Protein AF-A0A3R6YVH0-F1 (afdb_monomer)

Secondary structure (DSSP, 8-state):
-----HHHHHHHHHHHHHHHHHHHHHHTT----HHHHHHHHHHHHHHHHHHHHHHHTT-----HHHHHHHHHHHHHHHH-----BTTB-HHHHHHHHHHHHHHHHHHHHHHHHHHHHHTTT--HHHHHHHHHHHHHHHHHHHHHHHHHHHHHHHHHHHHHHEEEEEEEETTEEEEEEEEE-TT---B-TTT--BEEEEEHHHHHHTT-TTTSPPEEEEEEETTEEEEEEEEEEEEEEETTS-EEEEEEEEEESSGGGGSS-SEEE-GGGGHHHHSTTS---

Mean predicted aligned error: 14.21 Å

Structure (mmCIF, N/CA/C/O backbone):
data_AF-A0A3R6YVH0-F1
#
_entry.id   AF-A0A3R6YVH0-F1
#
loop_
_atom_site.group_PDB
_atom_site.id
_atom_site.type_symbol
_atom_site.label_atom_id
_atom_site.label_alt_id
_atom_site.label_comp_id
_atom_site.label_asym_id
_atom_site.label_entity_id
_atom_site.label_seq_id
_atom_site.pdbx_PDB_ins_code
_atom_site.Cartn_x
_atom_site.Cartn_y
_atom_site.Cartn_z
_atom_site.occupancy
_atom_site.B_iso_or_equiv
_atom_site.auth_seq_id
_atom_site.auth_comp_id
_atom_site.auth_asym_id
_atom_site.auth_atom_id
_atom_site.pdbx_PDB_model_num
ATOM 1 N N . MET A 1 1 ? 36.793 -4.809 -34.381 1.00 34.84 1 MET A N 1
ATOM 2 C CA . MET A 1 1 ? 35.433 -4.392 -34.782 1.00 34.84 1 MET A CA 1
ATOM 3 C C . MET A 1 1 ? 34.484 -4.784 -33.654 1.00 34.84 1 MET A C 1
ATOM 5 O O . MET A 1 1 ? 34.252 -5.971 -33.461 1.00 34.84 1 MET A O 1
ATOM 9 N N . TYR A 1 2 ? 34.049 -3.832 -32.820 1.00 49.66 2 TYR A N 1
ATOM 10 C CA . TYR A 1 2 ? 33.078 -4.116 -31.754 1.00 49.66 2 TYR A CA 1
ATOM 11 C C . TYR A 1 2 ? 31.734 -4.446 -32.411 1.00 49.66 2 TYR A C 1
ATOM 13 O O . TYR A 1 2 ? 31.162 -3.604 -33.096 1.00 49.66 2 TYR A O 1
ATOM 21 N N . SER A 1 3 ? 31.257 -5.679 -32.251 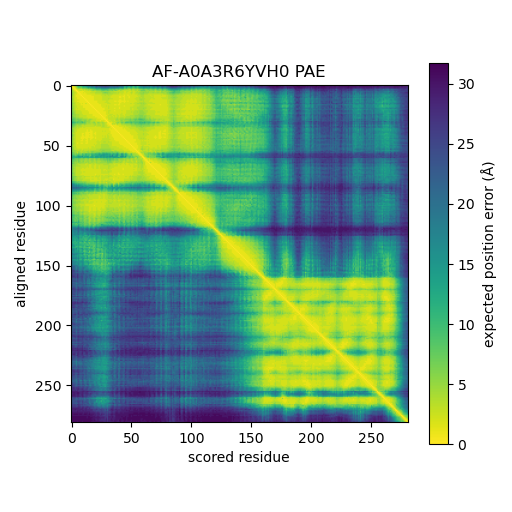1.00 65.81 3 SER A N 1
ATOM 22 C CA . SER A 1 3 ? 29.925 -6.061 -32.726 1.00 65.81 3 SER A CA 1
ATOM 23 C C . SER A 1 3 ? 28.892 -5.545 -31.727 1.00 65.81 3 SER A C 1
ATOM 25 O O . SER A 1 3 ? 28.923 -5.926 -30.557 1.00 65.81 3 SER A O 1
ATOM 27 N N . PHE A 1 4 ? 28.015 -4.639 -32.162 1.00 77.75 4 PHE A N 1
ATOM 28 C CA . PHE A 1 4 ? 26.904 -4.160 -31.344 1.00 77.75 4 PHE A CA 1
ATOM 29 C C . PHE A 1 4 ? 25.781 -5.201 -31.345 1.00 77.75 4 PHE A C 1
ATOM 31 O O . PHE A 1 4 ? 25.182 -5.484 -32.380 1.00 77.75 4 PHE A O 1
ATOM 38 N N . TYR A 1 5 ? 25.500 -5.764 -30.173 1.00 82.62 5 TYR A N 1
ATOM 39 C CA . TYR A 1 5 ? 24.453 -6.762 -29.975 1.00 82.62 5 TYR A CA 1
ATOM 40 C C . TYR A 1 5 ? 23.125 -6.077 -29.628 1.00 82.62 5 TYR A C 1
ATOM 42 O O . TYR A 1 5 ? 22.808 -5.842 -28.458 1.00 82.62 5 TYR A O 1
ATOM 50 N N . ALA A 1 6 ? 22.376 -5.694 -30.664 1.00 84.88 6 ALA A N 1
ATOM 51 C CA . ALA A 1 6 ? 21.125 -4.945 -30.531 1.00 84.88 6 ALA A CA 1
ATOM 52 C C . ALA A 1 6 ? 20.040 -5.708 -29.746 1.00 84.88 6 ALA A C 1
ATOM 54 O O . ALA A 1 6 ? 19.279 -5.106 -28.991 1.00 84.88 6 ALA A O 1
ATOM 55 N N . ASP A 1 7 ? 20.007 -7.030 -29.889 1.00 85.44 7 ASP A N 1
ATOM 56 C CA . ASP A 1 7 ? 19.126 -7.960 -29.183 1.00 85.44 7 ASP A CA 1
ATOM 57 C C . ASP A 1 7 ? 19.369 -7.953 -27.666 1.00 85.44 7 ASP A C 1
ATOM 59 O O . ASP A 1 7 ? 18.451 -7.688 -26.887 1.00 85.44 7 ASP A O 1
ATOM 63 N N . PHE A 1 8 ? 20.614 -8.154 -27.231 1.00 80.94 8 PHE A N 1
ATOM 64 C CA . PHE A 1 8 ? 20.979 -8.113 -25.812 1.00 80.94 8 PHE A CA 1
ATOM 65 C C . PHE A 1 8 ? 20.765 -6.722 -25.210 1.00 80.94 8 PHE A C 1
ATOM 67 O O . PHE A 1 8 ? 20.286 -6.603 -24.079 1.00 80.94 8 PHE A O 1
ATOM 74 N N . TYR A 1 9 ? 21.071 -5.668 -25.972 1.00 83.94 9 TYR A N 1
ATOM 75 C CA . TYR A 1 9 ? 20.846 -4.287 -25.547 1.00 83.94 9 TYR A CA 1
ATOM 76 C C . TYR A 1 9 ? 19.352 -3.974 -25.371 1.00 83.94 9 TYR A C 1
ATOM 78 O O . TYR A 1 9 ? 18.971 -3.310 -24.403 1.00 83.94 9 TYR A O 1
ATOM 86 N N . TRP A 1 10 ? 18.492 -4.488 -26.256 1.00 90.69 10 TRP A N 1
ATOM 87 C CA . TRP A 1 10 ? 17.041 -4.365 -26.114 1.00 90.69 10 TRP A CA 1
ATOM 88 C C . TRP A 1 10 ? 16.534 -5.082 -24.859 1.00 90.69 10 TRP A C 1
ATOM 90 O O . TRP A 1 10 ? 15.832 -4.472 -24.053 1.00 90.69 10 TRP A O 1
ATOM 100 N N . ILE A 1 11 ? 16.934 -6.345 -24.657 1.00 86.75 11 ILE A N 1
ATOM 101 C CA . ILE A 1 11 ? 16.498 -7.156 -23.508 1.00 86.75 11 ILE A CA 1
ATOM 102 C C . ILE A 1 11 ? 16.925 -6.498 -22.191 1.00 86.75 11 ILE A C 1
ATOM 104 O O . ILE A 1 11 ? 16.115 -6.402 -21.268 1.00 86.75 11 ILE A O 1
ATOM 108 N N . LEU A 1 12 ? 18.166 -6.003 -22.103 1.00 83.31 12 LEU A N 1
ATOM 109 C CA . LEU A 1 12 ? 18.663 -5.346 -20.891 1.00 83.31 12 LEU A CA 1
ATOM 110 C C . LEU A 1 12 ? 17.828 -4.114 -20.538 1.00 83.31 12 LEU A C 1
ATOM 112 O O . LEU A 1 12 ? 17.377 -3.973 -19.402 1.00 83.31 12 LEU A O 1
ATOM 116 N N . ASN A 1 13 ? 17.594 -3.243 -21.523 1.00 88.50 13 ASN A N 1
ATOM 117 C CA . ASN A 1 13 ? 16.801 -2.034 -21.326 1.00 88.50 13 ASN A CA 1
ATOM 118 C C . ASN A 1 13 ? 15.344 -2.361 -21.002 1.00 88.50 13 ASN A C 1
ATOM 120 O O . ASN A 1 13 ? 14.741 -1.694 -20.167 1.00 88.50 13 ASN A O 1
ATOM 124 N N . PHE A 1 14 ? 14.782 -3.405 -21.612 1.00 91.56 14 PHE A N 1
ATOM 125 C CA . PHE A 1 14 ? 13.433 -3.866 -21.307 1.00 91.56 14 PHE A CA 1
ATOM 126 C C . PHE A 1 14 ? 13.303 -4.311 -19.844 1.00 91.56 14 PHE A C 1
ATOM 128 O O . PHE A 1 14 ? 12.418 -3.828 -19.135 1.00 91.56 14 PHE A O 1
ATOM 135 N N . VAL A 1 15 ? 14.209 -5.174 -19.372 1.00 87.38 15 VAL A N 1
ATOM 136 C CA . VAL A 1 15 ? 14.208 -5.677 -17.987 1.00 87.38 15 VAL A CA 1
ATOM 137 C C . VAL A 1 15 ? 14.453 -4.543 -16.989 1.00 87.38 15 VAL A C 1
ATOM 139 O O . VAL A 1 15 ? 13.737 -4.437 -15.992 1.00 87.38 15 VAL A O 1
ATOM 142 N N . MET A 1 16 ? 15.408 -3.654 -17.278 1.00 86.31 16 MET A N 1
ATOM 143 C CA . MET A 1 16 ? 15.712 -2.495 -16.437 1.00 86.31 16 MET A CA 1
ATOM 144 C C . MET A 1 16 ? 14.518 -1.538 -16.334 1.00 86.31 16 MET A C 1
ATOM 146 O O . MET A 1 16 ? 14.130 -1.155 -15.231 1.00 86.31 16 MET A O 1
ATOM 150 N N . ASN A 1 17 ? 13.890 -1.189 -17.460 1.00 92.06 17 ASN A N 1
ATOM 151 C CA . ASN A 1 17 ? 12.710 -0.324 -17.465 1.00 92.06 17 ASN A CA 1
ATOM 152 C C . ASN A 1 17 ? 11.557 -0.957 -16.677 1.00 92.06 17 ASN A C 1
ATOM 154 O O . ASN A 1 17 ? 10.901 -0.270 -15.892 1.00 92.06 17 ASN A O 1
ATOM 158 N N . GLN A 1 18 ? 11.354 -2.272 -16.817 1.00 90.38 18 GLN A N 1
ATOM 159 C CA . GLN A 1 18 ? 10.317 -2.996 -16.084 1.00 90.38 18 GLN A CA 1
ATOM 160 C C . GLN A 1 18 ? 10.561 -2.954 -14.569 1.00 90.38 18 GLN A C 1
ATOM 162 O O . GLN A 1 18 ? 9.624 -2.719 -13.801 1.00 90.38 18 GLN A O 1
ATOM 167 N N . PHE A 1 19 ? 11.814 -3.127 -14.137 1.00 87.12 19 PHE A N 1
ATOM 168 C CA . PHE A 1 19 ? 12.207 -2.984 -12.735 1.00 87.12 19 PHE A CA 1
ATOM 169 C C . PHE A 1 19 ? 11.935 -1.566 -12.212 1.00 87.12 19 PHE A C 1
ATOM 171 O O . PHE A 1 19 ? 11.301 -1.404 -11.169 1.00 87.12 19 PHE A O 1
ATOM 178 N N . LEU A 1 20 ? 12.342 -0.538 -12.960 1.00 89.31 20 LEU A N 1
ATOM 179 C CA . LEU A 1 20 ? 12.198 0.867 -12.569 1.00 89.31 20 LEU A CA 1
ATOM 180 C C . LEU A 1 20 ? 10.732 1.312 -12.457 1.00 89.31 20 LEU A C 1
ATOM 182 O O . LEU A 1 20 ? 10.347 1.929 -11.459 1.00 89.31 20 LEU A O 1
ATOM 186 N N . VAL A 1 21 ? 9.890 0.959 -13.435 1.00 91.81 21 VAL A N 1
ATOM 187 C CA . VAL A 1 21 ? 8.444 1.252 -13.399 1.00 91.81 21 VAL A CA 1
ATOM 188 C C . VAL A 1 21 ? 7.784 0.564 -12.208 1.00 91.81 21 VAL A C 1
ATOM 190 O O . VAL A 1 21 ? 6.906 1.122 -11.543 1.00 91.81 21 VAL A O 1
ATOM 193 N N . TRP A 1 22 ? 8.206 -0.652 -11.895 1.00 87.31 22 TRP A N 1
ATOM 194 C CA . TRP A 1 22 ? 7.628 -1.381 -10.782 1.00 87.31 22 TRP A CA 1
ATOM 195 C C . TRP A 1 22 ? 8.088 -0.831 -9.418 1.00 87.31 22 TRP A C 1
ATOM 197 O O . TRP A 1 22 ? 7.266 -0.670 -8.510 1.00 87.31 22 TRP A O 1
ATOM 207 N N . LEU A 1 23 ? 9.360 -0.430 -9.308 1.00 85.62 23 LEU A N 1
ATOM 208 C CA . LEU A 1 23 ? 9.925 0.256 -8.143 1.00 85.62 23 LEU A CA 1
ATOM 209 C C . LEU A 1 23 ? 9.157 1.545 -7.826 1.00 85.62 23 LEU A C 1
ATOM 211 O O . LEU A 1 23 ? 8.693 1.7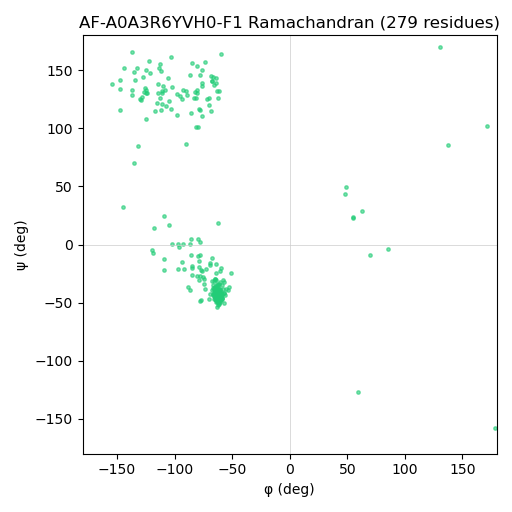44 -6.700 1.00 85.62 23 LEU A O 1
ATOM 215 N N . VAL A 1 24 ? 8.952 2.396 -8.833 1.00 89.12 24 VAL A N 1
ATOM 216 C CA . VAL A 1 24 ? 8.206 3.654 -8.673 1.00 89.12 24 VAL A CA 1
ATOM 217 C C . VAL A 1 24 ? 6.754 3.380 -8.309 1.00 89.12 24 VAL A C 1
ATOM 219 O O . VAL A 1 24 ? 6.221 4.023 -7.402 1.00 89.12 24 VAL A O 1
ATOM 222 N N . ALA A 1 25 ? 6.119 2.393 -8.948 1.00 87.38 25 ALA A N 1
ATOM 223 C CA . ALA A 1 25 ? 4.734 2.045 -8.659 1.00 87.38 25 ALA A CA 1
ATOM 224 C C . ALA A 1 25 ? 4.518 1.643 -7.194 1.00 87.38 25 ALA A C 1
ATOM 226 O O . ALA A 1 25 ? 3.487 1.972 -6.617 1.00 87.38 25 ALA A O 1
ATOM 227 N N . PHE A 1 26 ? 5.480 0.986 -6.558 1.00 83.25 26 PHE A N 1
ATOM 228 C CA . PHE A 1 26 ? 5.386 0.628 -5.143 1.00 83.25 26 PHE A CA 1
ATOM 229 C C . PHE A 1 26 ? 5.658 1.779 -4.195 1.00 83.25 26 PHE A C 1
ATOM 231 O O . PHE A 1 26 ? 4.841 2.015 -3.306 1.00 83.25 26 PHE A O 1
ATOM 238 N N . ILE A 1 27 ? 6.753 2.524 -4.406 1.00 83.19 27 ILE A N 1
ATOM 239 C CA . ILE A 1 27 ? 7.090 3.693 -3.577 1.00 83.19 27 ILE A CA 1
ATOM 240 C C . ILE A 1 27 ? 5.914 4.674 -3.581 1.00 83.19 27 ILE A C 1
ATOM 242 O O . ILE A 1 27 ? 5.572 5.275 -2.562 1.00 83.19 27 ILE A O 1
ATOM 246 N N . ARG A 1 28 ? 5.260 4.806 -4.737 1.00 83.94 28 ARG A N 1
ATOM 247 C CA . ARG A 1 28 ? 4.155 5.737 -4.968 1.00 83.94 28 ARG A CA 1
ATOM 248 C C . ARG A 1 28 ? 2.771 5.105 -4.818 1.00 83.94 28 ARG A C 1
ATOM 250 O O . ARG A 1 28 ? 1.786 5.817 -4.990 1.00 83.94 28 ARG A O 1
ATOM 257 N N . ARG A 1 29 ? 2.689 3.806 -4.498 1.00 81.88 29 ARG A N 1
ATOM 258 C CA . ARG A 1 29 ? 1.445 3.019 -4.375 1.00 81.88 29 ARG A CA 1
ATOM 259 C C . ARG A 1 29 ? 0.478 3.213 -5.561 1.00 81.88 29 ARG A C 1
ATOM 261 O O . ARG A 1 29 ? -0.722 3.393 -5.370 1.00 81.88 29 ARG A O 1
ATOM 268 N N . LYS A 1 30 ? 1.006 3.206 -6.788 1.00 83.31 30 LYS A N 1
ATOM 269 C CA . LYS A 1 30 ? 0.238 3.343 -8.037 1.00 83.31 30 LYS A CA 1
ATOM 270 C C . LYS A 1 30 ? -0.543 2.059 -8.346 1.00 83.31 30 LYS A C 1
ATOM 272 O O . LYS A 1 30 ? -0.181 0.964 -7.914 1.00 83.31 30 LYS A O 1
ATOM 277 N N . GLU A 1 31 ? -1.609 2.198 -9.131 1.00 80.69 31 GLU A N 1
ATOM 278 C CA . GLU A 1 31 ? -2.447 1.076 -9.564 1.00 80.69 31 GLU A CA 1
ATOM 279 C C . GLU A 1 31 ? -1.657 0.059 -10.397 1.00 80.69 31 GLU A C 1
ATOM 281 O O . GLU A 1 31 ? -0.949 0.408 -11.343 1.00 80.69 31 GLU A O 1
ATOM 286 N N . TYR A 1 32 ? -1.801 -1.221 -10.054 1.00 76.69 32 TYR A N 1
ATOM 287 C CA . TYR A 1 32 ? -1.061 -2.305 -10.690 1.00 76.69 32 TYR A CA 1
ATOM 288 C C . TYR A 1 32 ? -1.639 -2.634 -12.069 1.00 76.69 32 TYR A C 1
ATOM 290 O O . TYR A 1 32 ? -2.736 -3.177 -12.177 1.00 76.69 32 TYR A O 1
ATOM 298 N N . THR A 1 33 ? -0.884 -2.317 -13.123 1.00 85.00 33 THR A N 1
ATOM 299 C CA . THR A 1 33 ? -1.277 -2.558 -14.523 1.00 85.00 33 THR A CA 1
ATOM 300 C C . THR A 1 33 ? -0.105 -3.152 -15.322 1.00 85.00 33 THR A C 1
ATOM 302 O O . THR A 1 33 ? 0.466 -2.497 -16.194 1.00 85.00 33 THR A O 1
ATOM 305 N N . PRO A 1 34 ? 0.282 -4.413 -15.047 1.00 82.25 34 PRO A N 1
ATOM 306 C CA . PRO A 1 34 ? 1.544 -4.992 -15.518 1.00 82.25 34 PRO A CA 1
ATOM 307 C C . PRO A 1 34 ? 1.638 -5.088 -17.042 1.00 82.25 34 PRO A C 1
ATOM 309 O O . PRO A 1 34 ? 2.714 -4.887 -17.595 1.00 82.25 34 PRO A O 1
ATOM 312 N N . PHE A 1 35 ? 0.519 -5.343 -17.728 1.00 87.62 35 PHE A N 1
ATOM 313 C CA . PHE A 1 35 ? 0.487 -5.404 -19.189 1.00 87.62 35 PHE A CA 1
ATOM 314 C C . PHE A 1 35 ? 0.842 -4.053 -19.820 1.00 87.62 35 PHE A C 1
ATOM 316 O O . PHE A 1 35 ? 1.685 -3.978 -20.709 1.00 87.62 35 PHE A O 1
ATOM 323 N N . ARG A 1 36 ? 0.259 -2.963 -19.305 1.00 90.88 36 ARG A N 1
ATOM 324 C CA . ARG A 1 36 ? 0.556 -1.606 -19.777 1.00 90.88 36 ARG A CA 1
ATOM 325 C C . ARG A 1 36 ? 2.023 -1.247 -19.545 1.00 90.88 36 ARG A C 1
ATOM 327 O O . ARG A 1 36 ? 2.650 -0.666 -20.425 1.00 90.88 36 ARG A O 1
ATOM 334 N N . TRP A 1 37 ? 2.562 -1.610 -18.384 1.00 92.44 37 TRP A N 1
ATOM 335 C CA . TRP A 1 37 ? 3.967 -1.376 -18.048 1.00 92.44 37 TRP A CA 1
ATOM 336 C C . TRP A 1 37 ? 4.907 -2.148 -18.967 1.00 92.44 37 TRP A C 1
ATOM 338 O O . TRP A 1 37 ? 5.843 -1.556 -19.492 1.00 92.44 37 TRP A O 1
ATOM 348 N N . ALA A 1 38 ? 4.615 -3.422 -19.239 1.00 93.00 38 ALA A N 1
ATOM 349 C CA . ALA A 1 38 ? 5.411 -4.227 -20.159 1.00 93.00 38 ALA A CA 1
ATOM 350 C C . ALA A 1 38 ? 5.439 -3.609 -21.567 1.00 93.00 38 ALA A C 1
ATOM 352 O O . ALA A 1 38 ? 6.509 -3.465 -22.154 1.00 93.00 38 ALA A O 1
ATOM 353 N N . VAL A 1 39 ? 4.290 -3.164 -22.086 1.00 95.06 39 VAL A N 1
ATOM 354 C CA . VAL A 1 39 ? 4.227 -2.488 -23.393 1.00 95.06 39 VAL A CA 1
ATOM 355 C C . VAL A 1 39 ? 5.032 -1.185 -23.384 1.00 95.06 39 VAL A C 1
ATOM 357 O O . VAL A 1 39 ? 5.835 -0.962 -24.287 1.00 95.06 39 VAL A O 1
ATOM 360 N N . ALA A 1 40 ? 4.877 -0.346 -22.355 1.00 95.12 40 ALA A N 1
ATOM 361 C CA . ALA A 1 40 ? 5.635 0.899 -22.226 1.00 95.12 40 ALA A CA 1
ATOM 362 C C . ALA A 1 40 ? 7.154 0.648 -22.201 1.00 95.12 40 ALA A C 1
ATOM 364 O O . ALA A 1 40 ? 7.900 1.295 -22.936 1.00 95.12 40 ALA A O 1
ATOM 365 N N . CYS A 1 41 ? 7.604 -0.333 -21.415 1.00 94.94 41 CYS A N 1
ATOM 366 C CA . CYS A 1 41 ? 9.015 -0.699 -21.311 1.00 94.94 41 CYS A CA 1
ATOM 367 C C . CYS A 1 41 ? 9.570 -1.241 -22.631 1.00 94.94 41 CYS A C 1
ATOM 369 O O . CYS A 1 41 ? 10.689 -0.888 -22.997 1.00 94.94 41 CYS A O 1
ATOM 371 N N . ALA A 1 42 ? 8.796 -2.055 -23.358 1.00 95.62 42 ALA A N 1
ATOM 372 C CA . ALA A 1 42 ? 9.191 -2.602 -24.657 1.00 95.62 42 ALA A CA 1
ATOM 373 C C . ALA A 1 42 ? 9.364 -1.502 -25.714 1.00 95.62 42 ALA A C 1
ATOM 375 O O . ALA A 1 42 ? 10.359 -1.498 -26.442 1.00 95.62 42 ALA A O 1
ATOM 376 N N . VAL A 1 43 ? 8.428 -0.546 -25.760 1.00 96.00 43 VAL A N 1
ATOM 377 C CA . VAL A 1 43 ? 8.478 0.597 -26.683 1.00 96.00 43 VAL A CA 1
ATOM 378 C C . VAL A 1 43 ? 9.683 1.487 -26.377 1.00 96.00 43 VAL A C 1
ATOM 380 O O . VAL A 1 43 ? 10.462 1.785 -27.280 1.00 96.00 43 VAL A O 1
ATOM 383 N N . VAL A 1 44 ? 9.881 1.869 -25.111 1.00 95.25 44 VAL A N 1
ATOM 384 C CA . VAL A 1 44 ? 11.017 2.718 -24.715 1.00 95.25 44 VAL A CA 1
ATOM 385 C C . VAL A 1 44 ? 12.350 2.001 -24.956 1.00 95.25 44 VAL A C 1
ATOM 387 O O . VAL A 1 44 ? 13.274 2.610 -25.484 1.00 95.25 44 VAL A O 1
ATOM 390 N N . ALA A 1 45 ? 12.447 0.699 -24.663 1.00 94.31 45 ALA A N 1
ATOM 391 C CA . ALA A 1 45 ? 13.653 -0.084 -24.937 1.00 94.31 45 ALA A CA 1
ATOM 392 C C . ALA A 1 45 ? 13.986 -0.140 -26.437 1.00 94.31 45 ALA A C 1
ATOM 394 O O . ALA A 1 45 ? 15.148 0.007 -26.811 1.00 94.31 45 ALA A O 1
ATOM 395 N N . LEU A 1 46 ? 12.978 -0.308 -27.300 1.00 94.94 46 LEU A N 1
ATOM 396 C CA . LEU A 1 46 ? 13.154 -0.321 -28.756 1.00 94.94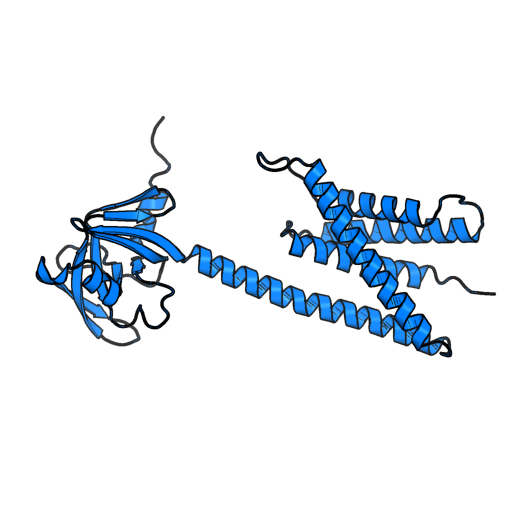 46 LEU A CA 1
ATOM 397 C C . LEU A 1 46 ? 13.644 1.032 -29.280 1.00 94.94 46 LEU A C 1
ATOM 399 O O . LEU A 1 46 ? 14.584 1.086 -30.072 1.00 94.94 46 LEU A O 1
ATOM 403 N N . ILE A 1 47 ? 13.065 2.123 -28.779 1.00 93.38 47 ILE A N 1
ATOM 404 C CA . ILE A 1 47 ? 13.481 3.487 -29.115 1.00 93.38 47 ILE A CA 1
ATOM 405 C C . ILE A 1 47 ? 14.937 3.720 -28.678 1.00 93.38 47 ILE A C 1
ATOM 407 O O . ILE A 1 47 ? 15.738 4.213 -29.472 1.00 93.38 47 ILE A O 1
ATOM 411 N N . SER A 1 48 ? 15.338 3.265 -27.485 1.00 90.94 48 SER A N 1
ATOM 412 C CA . SER A 1 48 ? 16.739 3.306 -27.033 1.00 90.94 48 SER A CA 1
ATOM 413 C C . SER A 1 48 ? 17.710 2.568 -27.960 1.00 90.94 48 SER A C 1
ATOM 415 O O . SER A 1 48 ? 18.810 3.069 -28.196 1.00 90.94 48 SER A O 1
ATOM 417 N N . VAL A 1 49 ? 17.325 1.418 -28.529 1.00 91.44 49 VAL A N 1
ATOM 418 C CA . VAL A 1 49 ? 18.169 0.708 -29.514 1.00 91.44 49 VAL A CA 1
ATOM 419 C C . VAL A 1 49 ? 18.349 1.536 -30.781 1.00 91.44 49 VAL A C 1
ATOM 421 O O . VAL A 1 49 ? 19.476 1.698 -31.244 1.00 91.44 49 VAL A O 1
ATOM 424 N N . ILE A 1 50 ? 17.258 2.095 -31.314 1.00 91.38 50 ILE A N 1
ATOM 425 C CA . ILE A 1 50 ? 17.286 2.921 -32.530 1.00 91.38 50 ILE A CA 1
ATOM 426 C C . ILE A 1 50 ? 18.206 4.127 -32.334 1.00 91.38 50 ILE A C 1
ATOM 428 O O . ILE A 1 50 ? 19.057 4.402 -33.178 1.00 91.38 50 ILE A O 1
ATOM 432 N N . HIS A 1 51 ? 18.081 4.825 -31.203 1.00 89.94 51 HIS A N 1
ATOM 433 C CA . HIS A 1 51 ? 18.964 5.945 -30.897 1.00 89.94 51 HIS A CA 1
ATOM 434 C C . HIS A 1 51 ? 20.425 5.510 -30.800 1.00 89.94 51 HIS A C 1
ATOM 436 O O . HIS A 1 51 ? 21.286 6.168 -31.382 1.00 89.94 51 HIS A O 1
ATOM 442 N N . LYS A 1 52 ? 20.714 4.371 -30.154 1.00 88.12 52 LYS A N 1
ATOM 443 C CA . LYS A 1 52 ? 22.091 3.882 -30.051 1.00 88.12 52 LYS A CA 1
ATOM 444 C C . LYS A 1 52 ? 22.696 3.553 -31.418 1.00 88.12 52 LYS A C 1
ATOM 446 O O . LYS A 1 52 ? 23.847 3.909 -31.654 1.00 88.12 52 LYS A O 1
ATOM 451 N N . ILE A 1 53 ? 21.926 2.940 -32.320 1.00 88.19 53 ILE A N 1
ATOM 452 C CA . ILE A 1 53 ? 22.345 2.685 -33.708 1.00 88.19 53 ILE A CA 1
ATOM 453 C C . ILE A 1 53 ? 22.616 4.010 -34.433 1.00 88.19 53 ILE A C 1
ATOM 455 O O . ILE A 1 53 ? 23.688 4.182 -35.005 1.00 88.19 53 ILE A O 1
ATOM 459 N N . ASN A 1 54 ? 21.705 4.982 -34.337 1.00 87.25 54 ASN A N 1
ATOM 460 C CA . ASN A 1 54 ? 21.870 6.287 -34.986 1.00 87.25 54 ASN A CA 1
ATOM 461 C C . ASN A 1 54 ? 23.089 7.068 -34.472 1.00 87.25 54 ASN A C 1
ATOM 463 O O . ASN A 1 54 ? 23.728 7.781 -35.244 1.00 87.25 54 ASN A O 1
ATOM 467 N N . VAL A 1 55 ? 23.421 6.951 -33.184 1.00 86.56 55 VAL A N 1
ATOM 468 C CA . VAL A 1 55 ? 24.637 7.547 -32.605 1.00 86.56 55 VAL A CA 1
ATOM 469 C C . VAL A 1 55 ? 25.893 6.838 -33.122 1.00 86.56 55 VAL A C 1
ATOM 471 O O . VAL A 1 55 ? 26.857 7.506 -33.487 1.00 86.56 55 VAL A O 1
ATOM 474 N N . LEU A 1 56 ? 25.882 5.501 -33.210 1.00 84.31 56 LEU A N 1
ATOM 475 C CA . LEU A 1 56 ? 27.001 4.724 -33.766 1.00 84.31 56 LEU A CA 1
ATOM 476 C C . LEU A 1 56 ? 27.242 5.027 -35.254 1.00 84.31 56 LEU A C 1
ATOM 478 O O . LEU A 1 56 ? 28.390 5.081 -35.684 1.00 84.31 56 LEU A O 1
ATOM 482 N N . GLU A 1 57 ? 26.178 5.277 -36.019 1.00 86.31 57 GLU A N 1
ATOM 483 C CA . GLU A 1 57 ? 26.239 5.705 -37.424 1.00 86.31 57 GLU A CA 1
ATOM 484 C C . GLU A 1 57 ? 26.536 7.209 -37.597 1.00 86.31 57 GLU A C 1
ATOM 486 O O . GLU A 1 57 ? 26.497 7.712 -38.719 1.00 86.31 57 GLU A O 1
ATOM 491 N N . GLN A 1 58 ? 26.800 7.945 -36.507 1.00 81.12 58 GLN A N 1
ATOM 492 C CA . GLN A 1 58 ? 27.007 9.404 -36.490 1.00 81.12 58 GLN A CA 1
ATOM 493 C C . GLN A 1 58 ? 25.857 10.225 -37.114 1.00 81.12 58 GLN A C 1
ATOM 495 O O . GLN A 1 58 ? 26.037 11.376 -37.505 1.00 81.12 58 GLN A O 1
ATOM 500 N N . ARG A 1 59 ? 24.645 9.660 -37.181 1.00 76.44 59 ARG A N 1
ATOM 501 C CA . ARG A 1 59 ? 23.438 10.319 -37.714 1.00 76.44 59 ARG A CA 1
ATOM 502 C C . ARG A 1 59 ? 22.711 11.184 -36.685 1.00 76.44 59 ARG A C 1
ATOM 504 O O . ARG A 1 59 ? 21.883 12.011 -37.056 1.00 76.44 59 ARG A O 1
ATOM 511 N N . SER A 1 60 ? 22.980 10.979 -35.397 1.00 76.06 60 SER A N 1
ATOM 512 C CA . SER A 1 60 ? 22.345 11.709 -34.297 1.00 76.06 60 SER A CA 1
ATOM 513 C C . SER A 1 60 ? 23.359 12.575 -33.554 1.00 76.06 60 SER A C 1
ATOM 515 O O . SER A 1 60 ? 24.395 12.078 -33.125 1.00 76.06 60 SER A O 1
ATOM 517 N N . VAL A 1 61 ? 23.016 13.850 -33.345 1.00 79.12 61 VAL A N 1
ATOM 518 C CA . VAL A 1 61 ? 23.812 14.834 -32.574 1.00 79.12 61 VAL A CA 1
ATOM 519 C C . VAL A 1 61 ? 23.230 15.052 -31.166 1.00 79.12 61 VAL A C 1
ATOM 521 O O . VAL A 1 61 ? 23.725 15.861 -30.387 1.00 79.12 61 VAL A O 1
ATOM 524 N N . VAL A 1 62 ? 22.145 14.352 -30.818 1.00 83.94 62 VAL A N 1
ATOM 525 C CA . VAL A 1 62 ? 21.476 14.521 -29.521 1.00 83.94 62 VAL A CA 1
ATOM 526 C C . VAL A 1 62 ? 22.361 13.959 -28.399 1.00 83.94 62 VAL A C 1
ATOM 528 O O . VAL A 1 62 ? 22.716 12.784 -28.472 1.00 83.94 62 VAL A O 1
ATOM 531 N N . PRO A 1 63 ? 22.680 14.744 -27.348 1.00 85.56 63 PRO A N 1
ATOM 532 C CA . PRO A 1 63 ? 23.435 14.251 -26.199 1.00 85.56 63 PRO A CA 1
ATOM 533 C C . PRO A 1 63 ? 22.679 13.158 -25.429 1.00 85.56 63 PRO A C 1
ATOM 535 O O . PRO A 1 63 ? 21.487 13.310 -25.145 1.00 85.56 63 PRO A O 1
ATOM 538 N N . ASP A 1 64 ? 23.395 12.116 -24.991 1.00 81.19 64 ASP A N 1
ATOM 539 C CA . ASP A 1 64 ? 22.833 10.964 -24.263 1.00 81.19 64 ASP A CA 1
ATOM 540 C C . ASP A 1 64 ? 22.003 11.378 -23.030 1.00 81.19 64 ASP A C 1
ATOM 542 O O . ASP A 1 64 ? 20.961 10.790 -22.738 1.00 81.19 64 ASP A O 1
ATOM 546 N N . GLY A 1 65 ? 22.417 12.435 -22.320 1.00 82.06 65 GLY A N 1
ATOM 547 C CA . GLY A 1 65 ? 21.697 12.950 -21.150 1.00 82.06 65 GLY A CA 1
ATOM 548 C C . GLY A 1 65 ? 20.314 13.523 -21.484 1.00 82.06 65 GLY A C 1
ATOM 549 O O . GLY A 1 65 ? 19.344 13.250 -20.776 1.00 82.06 65 GLY A O 1
ATOM 550 N N . ALA A 1 66 ? 20.194 14.265 -22.589 1.00 86.75 66 ALA A N 1
ATOM 551 C CA . ALA A 1 66 ? 18.910 14.802 -23.042 1.00 86.75 66 ALA A CA 1
ATOM 552 C C . ALA A 1 66 ? 17.977 13.674 -23.505 1.00 86.75 66 ALA A C 1
ATOM 554 O O . ALA A 1 66 ? 16.780 13.675 -23.204 1.00 86.75 66 ALA A O 1
ATOM 555 N N . TYR A 1 67 ? 18.544 12.674 -24.180 1.00 88.38 67 TYR A N 1
ATOM 556 C CA . TYR A 1 67 ? 17.810 11.497 -24.620 1.00 88.38 67 TYR A CA 1
ATOM 557 C C . TYR A 1 67 ? 17.313 10.634 -23.448 1.00 88.38 67 TYR A C 1
ATOM 559 O O . TYR A 1 67 ? 16.184 10.139 -23.469 1.00 88.38 67 TYR A O 1
ATOM 567 N N . CYS A 1 68 ? 18.113 10.510 -22.386 1.00 86.38 68 CYS A N 1
ATOM 568 C CA . CYS A 1 68 ? 17.721 9.828 -21.154 1.00 86.38 68 CYS A CA 1
ATOM 569 C C . CYS A 1 68 ? 16.485 10.482 -20.515 1.00 86.38 68 CYS A C 1
ATOM 571 O O . CYS A 1 68 ? 15.502 9.798 -20.222 1.00 86.38 68 CYS A O 1
ATOM 573 N N . VAL A 1 69 ? 16.483 11.814 -20.387 1.00 89.38 69 VAL A N 1
ATOM 574 C CA . VAL A 1 69 ? 15.328 12.563 -19.861 1.00 89.38 69 VAL A CA 1
ATOM 575 C C . VAL A 1 69 ? 14.084 12.342 -20.725 1.00 89.38 69 VAL A C 1
ATOM 577 O O . VAL A 1 69 ? 13.000 12.096 -20.191 1.00 89.38 69 VAL A O 1
ATOM 580 N N . PHE A 1 70 ? 14.233 12.365 -22.052 1.00 91.94 70 PHE A N 1
ATOM 581 C CA . PHE A 1 70 ? 13.141 12.067 -22.980 1.00 91.94 70 PHE A CA 1
ATOM 582 C C . PHE A 1 70 ? 12.569 10.655 -22.768 1.00 91.94 70 PHE A C 1
ATOM 584 O O . PHE A 1 70 ? 11.352 10.495 -22.651 1.00 91.94 70 PHE A O 1
ATOM 591 N N . CYS A 1 71 ? 13.431 9.643 -22.639 1.00 91.44 71 CYS A N 1
ATOM 592 C CA . CYS A 1 71 ? 13.011 8.266 -22.383 1.00 91.44 71 CYS A CA 1
ATOM 593 C C . CYS A 1 71 ? 12.265 8.127 -21.052 1.00 91.44 71 CYS A C 1
ATOM 595 O O . CYS A 1 71 ? 11.250 7.435 -20.996 1.00 91.44 71 CYS A O 1
ATOM 597 N N . VAL A 1 72 ? 12.719 8.811 -19.997 1.00 91.19 72 VAL A N 1
ATOM 598 C CA . VAL A 1 72 ? 12.047 8.809 -18.688 1.00 91.19 72 VAL A CA 1
ATOM 599 C C . VAL A 1 72 ? 10.656 9.436 -18.781 1.00 91.19 72 VAL A C 1
ATOM 601 O O . VAL A 1 72 ? 9.689 8.851 -18.292 1.00 91.19 72 VAL A O 1
ATOM 604 N N . LEU A 1 73 ? 10.521 10.584 -19.449 1.00 91.81 73 LEU A N 1
ATOM 605 C CA . LEU A 1 73 ? 9.218 11.228 -19.652 1.00 91.81 73 LEU A CA 1
ATOM 606 C C . LEU A 1 73 ? 8.264 10.336 -20.455 1.00 91.81 73 LEU A C 1
ATOM 608 O O . LEU A 1 73 ? 7.095 10.186 -20.089 1.00 91.81 73 LEU A O 1
ATOM 612 N N . MET A 1 74 ? 8.772 9.700 -21.512 1.00 93.50 74 MET A N 1
ATOM 613 C CA . MET A 1 74 ? 8.002 8.763 -22.325 1.00 93.50 74 MET A CA 1
ATOM 614 C C . MET A 1 74 ? 7.559 7.540 -21.511 1.00 93.50 74 MET A C 1
ATOM 616 O O . MET A 1 74 ? 6.387 7.158 -21.555 1.00 93.50 74 MET A O 1
ATOM 620 N N . LEU A 1 75 ? 8.464 6.963 -20.717 1.00 94.12 75 LEU A N 1
ATOM 621 C CA . LEU A 1 75 ? 8.186 5.814 -19.857 1.00 94.12 75 LEU A CA 1
ATOM 622 C C . LEU A 1 75 ? 7.087 6.136 -18.839 1.00 94.12 75 LEU A C 1
ATOM 624 O O . LEU A 1 75 ? 6.162 5.341 -18.662 1.00 94.12 75 LEU A O 1
ATOM 628 N N . ILE A 1 76 ? 7.139 7.320 -18.224 1.00 92.19 76 ILE A N 1
ATOM 629 C CA . ILE A 1 76 ? 6.122 7.805 -17.284 1.00 92.19 76 ILE A CA 1
ATOM 630 C C . ILE A 1 76 ? 4.760 7.964 -17.962 1.00 92.19 76 ILE A C 1
ATOM 632 O O . ILE A 1 76 ? 3.759 7.426 -17.473 1.00 92.19 76 ILE A O 1
ATOM 636 N N . GLY A 1 77 ? 4.723 8.688 -19.086 1.00 90.06 77 GLY A N 1
ATOM 637 C CA . GLY A 1 77 ? 3.484 8.987 -19.805 1.00 90.06 77 GLY A CA 1
ATOM 638 C C . GLY A 1 77 ? 2.775 7.723 -20.293 1.00 90.06 77 GLY A C 1
ATOM 639 O O . GLY A 1 77 ? 1.549 7.608 -20.201 1.00 90.06 77 GLY A O 1
ATOM 640 N N . LEU A 1 78 ? 3.547 6.730 -20.741 1.00 92.06 78 LEU A N 1
ATOM 641 C CA . LEU A 1 78 ? 3.004 5.455 -21.195 1.00 92.06 78 LEU A CA 1
ATOM 642 C C . LEU A 1 78 ? 2.631 4.514 -20.048 1.00 92.06 78 LEU A C 1
ATOM 644 O O . LEU A 1 78 ? 1.674 3.759 -20.208 1.00 92.06 78 LEU A O 1
ATOM 648 N N . SER A 1 79 ? 3.309 4.566 -18.897 1.00 91.62 79 SER A N 1
ATOM 649 C CA . SER A 1 79 ? 3.107 3.598 -17.805 1.00 91.62 79 SER A CA 1
ATOM 650 C C . SER A 1 79 ? 1.979 3.969 -16.841 1.00 91.62 79 SER A C 1
ATOM 652 O O . SER A 1 79 ? 1.225 3.089 -16.415 1.00 91.62 79 SER A O 1
ATOM 654 N N . TYR A 1 80 ? 1.818 5.251 -16.496 1.00 90.06 80 TYR A N 1
ATOM 655 C CA . TYR A 1 80 ? 0.912 5.668 -15.416 1.00 90.06 80 TYR A CA 1
ATOM 656 C C . TYR A 1 80 ? -0.294 6.471 -15.908 1.00 90.06 80 TYR A C 1
ATOM 658 O O . TYR A 1 80 ? -0.300 7.055 -16.991 1.00 90.06 80 TYR A O 1
ATOM 666 N N . LYS A 1 81 ? -1.381 6.451 -15.128 1.00 86.81 81 LYS A N 1
ATOM 667 C CA . LYS A 1 81 ? -2.488 7.409 -15.269 1.00 86.81 81 LYS A CA 1
ATOM 668 C C . LYS A 1 81 ? -2.344 8.445 -14.167 1.00 86.81 81 LYS A C 1
ATOM 670 O O . LYS A 1 81 ? -2.115 8.082 -13.015 1.00 86.81 81 LYS A O 1
ATOM 675 N N . TYR A 1 82 ? -2.511 9.707 -14.527 1.00 83.81 82 TYR A N 1
ATOM 676 C CA . TYR A 1 82 ? -2.523 10.809 -13.579 1.00 83.81 82 TYR A CA 1
ATOM 677 C C . TYR A 1 82 ? -3.932 11.376 -13.497 1.00 83.81 82 TYR A C 1
ATOM 679 O O . TYR A 1 82 ? -4.563 11.633 -14.522 1.00 83.81 82 TYR A O 1
ATOM 687 N N . LYS A 1 83 ? -4.428 11.565 -12.275 1.00 76.31 83 LYS A N 1
ATOM 688 C CA . LYS A 1 83 ? -5.714 12.212 -12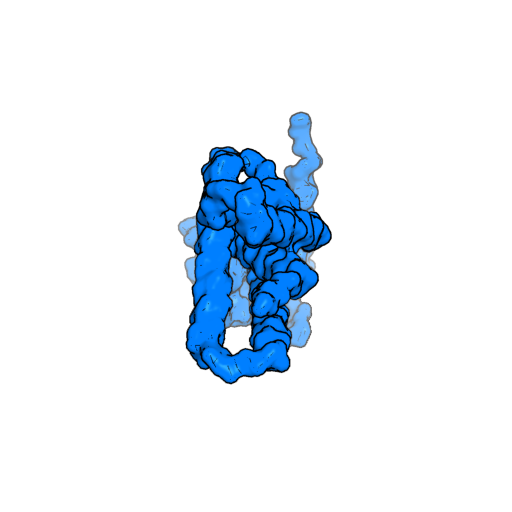.018 1.00 76.31 83 LYS A CA 1
ATOM 689 C C . LYS A 1 83 ? -5.472 13.392 -11.092 1.00 76.31 83 LYS A C 1
ATOM 691 O O . LYS A 1 83 ? -4.812 13.246 -10.070 1.00 76.31 83 LYS A O 1
ATOM 696 N N . SER A 1 84 ? -5.999 14.556 -11.459 1.00 68.81 84 SER A N 1
ATOM 697 C CA . SER A 1 84 ? -5.895 15.746 -10.615 1.00 68.81 84 SER A CA 1
ATOM 698 C C . SER A 1 84 ? -6.636 15.516 -9.298 1.00 68.81 84 SER A C 1
ATOM 700 O O . SER A 1 84 ? -7.778 15.048 -9.306 1.00 68.81 84 SER A O 1
ATOM 702 N N . ASN A 1 85 ? -5.991 15.830 -8.173 1.00 69.38 85 ASN A N 1
ATOM 703 C CA . ASN A 1 85 ? -6.574 15.699 -6.843 1.00 69.38 85 ASN A CA 1
ATOM 704 C C . ASN A 1 85 ? -6.501 17.044 -6.105 1.00 69.38 85 ASN A C 1
ATOM 706 O O . ASN A 1 85 ? -5.569 17.820 -6.296 1.00 69.38 85 ASN A O 1
ATOM 710 N N . LYS A 1 86 ? -7.451 17.322 -5.204 1.00 63.78 86 LYS A N 1
ATOM 711 C CA . LYS A 1 86 ? -7.582 18.623 -4.515 1.00 63.78 86 LYS A CA 1
ATOM 712 C C . LYS A 1 86 ? -6.339 19.014 -3.689 1.00 63.78 86 LYS A C 1
ATOM 714 O O . LYS A 1 86 ? -6.151 20.185 -3.391 1.00 63.78 86 LYS A O 1
ATOM 719 N N . LYS A 1 87 ? -5.489 18.039 -3.330 1.00 63.41 87 LYS A N 1
ATOM 720 C CA . LYS A 1 87 ? -4.234 18.223 -2.574 1.00 63.41 87 LYS A CA 1
ATOM 721 C C . LYS A 1 87 ? -2.956 18.309 -3.425 1.00 63.41 87 LYS A C 1
ATOM 723 O O . LYS A 1 87 ? -1.948 18.775 -2.903 1.00 63.41 87 LYS A O 1
ATOM 728 N N . ARG A 1 88 ? -2.942 17.820 -4.673 1.00 67.44 88 ARG A N 1
ATOM 729 C CA . ARG A 1 88 ? -1.733 17.774 -5.523 1.00 67.44 88 ARG A CA 1
ATOM 730 C C . ARG A 1 88 ? -2.089 17.952 -6.993 1.00 67.44 88 ARG A C 1
ATOM 732 O O . ARG A 1 88 ? -2.995 17.296 -7.503 1.00 67.44 88 ARG A O 1
ATOM 739 N N . SER A 1 89 ? -1.336 18.809 -7.677 1.00 81.88 89 SER A N 1
ATOM 740 C CA . SER A 1 89 ? -1.475 18.994 -9.118 1.00 81.88 89 SER A CA 1
ATOM 741 C C . SER A 1 89 ? -0.844 17.823 -9.875 1.00 81.88 89 SER A C 1
ATOM 743 O O . SER A 1 89 ? 0.146 17.235 -9.432 1.00 81.88 89 SER A O 1
ATOM 745 N N . VAL A 1 90 ? -1.381 17.518 -11.058 1.00 84.50 90 VAL A N 1
ATOM 746 C CA . VAL A 1 90 ? -0.844 16.477 -11.953 1.00 84.50 90 VAL A CA 1
ATOM 747 C C . VAL A 1 90 ? 0.647 16.691 -12.240 1.00 84.50 90 VAL A C 1
ATOM 749 O O . VAL A 1 90 ? 1.422 15.739 -12.221 1.00 84.50 90 VAL A O 1
ATOM 752 N N . LEU A 1 91 ? 1.069 17.945 -12.420 1.00 84.62 91 LEU A N 1
ATOM 753 C CA . LEU A 1 91 ? 2.464 18.292 -12.695 1.00 84.62 91 LEU A CA 1
ATOM 754 C C . LEU A 1 91 ? 3.396 17.912 -11.536 1.00 84.62 91 LEU A C 1
ATOM 756 O O . LEU A 1 91 ? 4.463 17.349 -11.769 1.00 84.62 91 LEU A O 1
ATOM 760 N N . THR A 1 92 ? 2.973 18.136 -10.286 1.00 82.44 92 THR A N 1
ATOM 761 C CA . THR A 1 92 ? 3.767 17.715 -9.118 1.00 82.44 92 THR A CA 1
ATOM 762 C C . THR A 1 92 ? 3.896 16.198 -9.007 1.00 82.44 92 THR A C 1
ATOM 764 O O . THR A 1 92 ? 4.931 15.707 -8.556 1.00 82.44 92 THR A O 1
ATOM 767 N N . GLU A 1 93 ? 2.892 15.432 -9.448 1.00 85.56 93 GLU A N 1
ATOM 768 C CA . GLU A 1 93 ? 2.997 13.972 -9.472 1.00 85.56 93 GLU A CA 1
ATOM 769 C C . GLU A 1 93 ? 3.987 13.482 -10.525 1.00 85.56 93 GLU A C 1
ATOM 771 O O . GLU A 1 93 ? 4.845 12.665 -10.194 1.00 85.56 93 GLU A O 1
ATOM 776 N N . ILE A 1 94 ? 3.903 14.013 -11.748 1.00 87.62 94 ILE A N 1
ATOM 777 C CA . ILE A 1 94 ? 4.814 13.669 -12.848 1.00 87.62 94 ILE A CA 1
ATOM 778 C C . ILE A 1 94 ? 6.258 14.010 -12.469 1.00 87.62 94 ILE A C 1
ATOM 780 O O . ILE A 1 94 ? 7.146 13.177 -12.631 1.00 87.62 94 ILE A O 1
ATOM 784 N N . LEU A 1 95 ? 6.490 15.201 -11.909 1.00 85.62 95 LEU A N 1
ATOM 785 C CA . LEU A 1 95 ? 7.828 15.647 -11.519 1.00 85.62 95 LEU A CA 1
ATOM 786 C C . LEU A 1 95 ? 8.417 14.767 -10.411 1.00 85.62 95 LEU A C 1
ATOM 788 O O . LEU A 1 95 ? 9.592 14.413 -10.460 1.00 85.62 95 LEU A O 1
ATOM 792 N N . THR A 1 96 ? 7.597 14.347 -9.444 1.00 84.94 96 THR A N 1
ATOM 793 C CA . THR A 1 96 ? 8.061 13.422 -8.401 1.00 84.94 96 THR A CA 1
ATOM 794 C C . THR A 1 96 ? 8.425 12.057 -8.987 1.00 84.94 96 THR A C 1
ATOM 796 O O . THR A 1 96 ? 9.464 11.500 -8.642 1.00 84.94 96 THR A O 1
ATOM 799 N N . ASP A 1 97 ? 7.585 11.516 -9.874 1.00 88.12 97 ASP A N 1
ATOM 800 C CA . ASP A 1 97 ? 7.820 10.208 -10.491 1.00 88.12 97 ASP A CA 1
ATOM 801 C C . ASP A 1 97 ? 9.069 10.252 -11.407 1.00 88.12 97 ASP A C 1
ATOM 803 O O . ASP A 1 97 ? 9.856 9.305 -11.417 1.00 88.12 97 ASP A O 1
ATOM 807 N N . MET A 1 98 ? 9.321 11.386 -12.078 1.00 87.38 98 MET A N 1
ATOM 808 C CA . MET A 1 98 ? 10.546 11.656 -12.844 1.00 87.38 98 MET A CA 1
ATOM 809 C C . MET A 1 98 ? 11.800 11.653 -11.969 1.00 87.38 98 MET A C 1
ATOM 811 O O . MET A 1 98 ? 12.771 10.989 -12.321 1.00 87.38 98 MET A O 1
ATOM 815 N N . VAL A 1 99 ? 11.790 12.353 -10.831 1.00 84.88 99 VAL A N 1
ATOM 816 C CA . VAL A 1 99 ? 12.945 12.394 -9.915 1.00 84.88 99 VAL A CA 1
ATOM 817 C C . VAL A 1 99 ? 13.284 10.993 -9.399 1.00 84.88 99 VAL A C 1
ATOM 819 O O . VAL A 1 99 ? 14.453 10.610 -9.391 1.00 84.88 99 VAL A O 1
ATOM 822 N N . ILE A 1 100 ? 12.271 10.203 -9.025 1.00 84.75 100 ILE A N 1
ATOM 823 C CA . ILE A 1 100 ? 12.473 8.827 -8.542 1.00 84.75 100 ILE A CA 1
ATOM 824 C C . ILE A 1 100 ? 13.041 7.936 -9.652 1.00 84.75 100 ILE A C 1
ATOM 826 O O . ILE A 1 100 ? 13.979 7.178 -9.402 1.00 84.75 100 ILE A O 1
ATOM 830 N N . LEU A 1 101 ? 12.513 8.034 -10.877 1.00 87.50 101 LEU A N 1
ATOM 831 C CA . LEU A 1 101 ? 13.018 7.259 -12.013 1.00 87.50 101 LEU A CA 1
ATOM 832 C C . LEU A 1 101 ? 14.451 7.637 -12.381 1.00 87.50 101 LEU A C 1
ATOM 834 O O . LEU A 1 101 ? 15.271 6.743 -12.552 1.00 87.50 101 LEU A O 1
ATOM 838 N N . MET A 1 102 ? 14.774 8.929 -12.447 1.00 84.31 102 MET A N 1
ATOM 839 C CA . MET A 1 102 ? 16.135 9.402 -12.722 1.00 84.31 102 MET A CA 1
ATOM 840 C C . MET A 1 102 ? 17.129 8.897 -11.674 1.00 84.31 102 MET A C 1
ATOM 842 O O . MET A 1 102 ? 18.209 8.428 -12.022 1.00 84.31 102 MET A O 1
ATOM 846 N N . PHE A 1 103 ? 16.749 8.928 -10.394 1.00 81.81 103 PHE A N 1
ATOM 847 C CA . PHE A 1 103 ? 17.571 8.372 -9.322 1.00 81.81 103 PHE A CA 1
ATOM 848 C C . PHE A 1 103 ? 17.774 6.856 -9.486 1.00 81.81 103 PHE A C 1
ATOM 850 O O . PHE A 1 103 ? 18.897 6.364 -9.374 1.00 81.81 103 PHE A O 1
ATOM 857 N N . GLY A 1 104 ? 16.710 6.120 -9.826 1.00 83.19 104 GLY A N 1
ATOM 858 C CA . GLY A 1 104 ? 16.782 4.684 -10.101 1.00 83.19 104 GLY A CA 1
ATOM 859 C C . GLY A 1 104 ? 17.665 4.339 -11.305 1.00 83.19 104 GLY A C 1
ATOM 860 O O . GLY A 1 104 ? 18.473 3.411 -11.223 1.00 83.19 104 GLY A O 1
ATOM 861 N N . VAL A 1 105 ? 17.568 5.099 -12.401 1.00 83.50 105 VAL A N 1
ATOM 862 C CA . VAL A 1 105 ? 18.427 4.937 -13.588 1.00 83.50 105 VAL A CA 1
ATOM 863 C C . VAL A 1 105 ? 19.895 5.142 -13.217 1.00 83.50 105 VAL A C 1
ATOM 865 O O . VAL A 1 105 ? 20.719 4.303 -13.569 1.00 83.50 105 VAL A O 1
ATOM 868 N N . SER A 1 106 ? 20.222 6.191 -12.456 1.00 79.75 106 SER A N 1
ATOM 869 C CA . SER A 1 106 ? 21.599 6.466 -12.020 1.00 79.75 106 SER A CA 1
ATOM 870 C C . SER A 1 106 ? 22.186 5.342 -11.165 1.00 79.75 106 SER A C 1
ATOM 872 O O . SER A 1 106 ? 23.330 4.951 -11.386 1.00 79.75 106 SER A O 1
ATOM 874 N N . ILE A 1 107 ? 21.408 4.778 -10.232 1.00 79.06 107 ILE A N 1
ATOM 875 C CA . ILE A 1 107 ? 21.845 3.621 -9.432 1.00 79.06 107 ILE A CA 1
ATOM 876 C C . ILE A 1 107 ? 22.101 2.420 -10.338 1.00 79.06 107 ILE A C 1
ATOM 878 O O . ILE A 1 107 ? 23.149 1.787 -10.248 1.00 79.06 107 ILE A O 1
ATOM 882 N N . THR A 1 108 ? 21.160 2.120 -11.233 1.00 79.75 108 THR A N 1
ATOM 883 C CA . THR A 1 108 ? 21.250 0.926 -12.079 1.00 79.75 108 THR A CA 1
ATOM 884 C C . THR A 1 108 ? 22.426 1.020 -13.053 1.00 79.75 108 THR A C 1
ATOM 886 O O . THR A 1 108 ? 23.190 0.066 -13.196 1.00 79.75 108 THR A O 1
ATOM 889 N N . ALA A 1 109 ? 22.630 2.192 -13.662 1.00 75.31 109 ALA A N 1
ATOM 890 C CA . ALA A 1 109 ? 23.785 2.475 -14.508 1.00 75.31 109 ALA A CA 1
ATOM 891 C C . ALA A 1 109 ? 25.104 2.411 -13.718 1.00 75.31 109 ALA A C 1
ATOM 893 O O . ALA A 1 109 ? 26.066 1.807 -14.190 1.00 75.31 109 ALA A O 1
ATOM 894 N N . GLY A 1 110 ? 25.135 2.965 -12.501 1.00 71.50 110 GLY A N 1
ATOM 895 C CA . GLY A 1 110 ? 26.293 2.899 -11.608 1.00 71.50 110 GL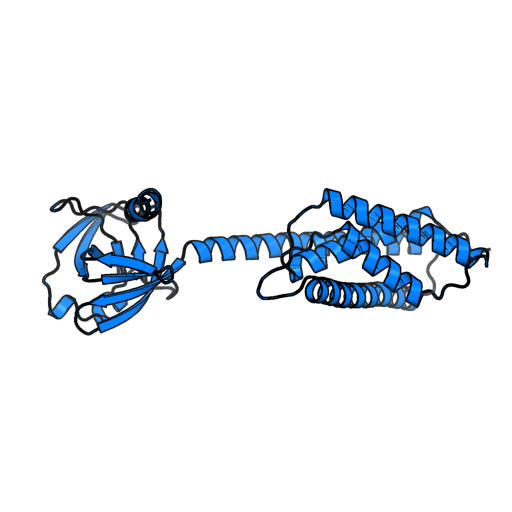Y A CA 1
ATOM 896 C C . GLY A 1 110 ? 26.678 1.464 -11.239 1.00 71.50 110 GLY A C 1
ATOM 897 O O . GLY A 1 110 ? 27.853 1.115 -11.298 1.00 71.50 110 GLY A O 1
ATOM 898 N N . CYS A 1 111 ? 25.700 0.603 -10.943 1.00 68.94 111 CYS A N 1
ATOM 899 C CA . CYS A 1 111 ? 25.946 -0.817 -10.678 1.00 68.94 111 CYS A CA 1
ATOM 900 C C . CYS A 1 111 ? 26.537 -1.537 -11.897 1.00 68.94 111 CYS A C 1
ATOM 902 O O . CYS A 1 111 ? 27.480 -2.311 -11.746 1.00 68.94 111 CYS A O 1
ATOM 904 N N . ILE A 1 112 ? 26.019 -1.268 -13.100 1.00 72.69 112 ILE A N 1
ATOM 905 C CA . ILE A 1 112 ? 26.539 -1.870 -14.337 1.00 72.69 112 ILE A CA 1
ATOM 906 C C . ILE A 1 112 ? 27.989 -1.433 -14.586 1.00 72.69 112 ILE A C 1
ATOM 908 O O . ILE A 1 112 ? 28.830 -2.283 -14.875 1.00 72.69 112 ILE A O 1
ATOM 912 N N . LEU A 1 113 ? 28.296 -0.140 -14.437 1.00 69.25 113 LEU A N 1
ATOM 913 C CA . LEU A 1 113 ? 29.653 0.392 -14.615 1.00 69.25 113 LEU A CA 1
ATOM 914 C C . LEU A 1 113 ? 30.633 -0.173 -13.577 1.00 69.25 113 LEU A C 1
ATOM 916 O O . LEU A 1 113 ? 31.717 -0.619 -13.940 1.00 69.25 113 LEU A O 1
ATOM 920 N N . PHE A 1 114 ? 30.227 -0.237 -12.307 1.00 69.06 114 PHE A N 1
ATOM 921 C CA . PHE A 1 114 ? 31.036 -0.815 -11.232 1.00 69.06 114 PHE A CA 1
ATOM 922 C C . PHE A 1 114 ? 31.368 -2.294 -11.486 1.00 69.06 114 PHE A C 1
ATOM 924 O O . PHE A 1 114 ? 32.509 -2.723 -11.305 1.00 69.06 114 PHE A O 1
ATOM 931 N N . MET A 1 115 ? 30.384 -3.075 -11.953 1.00 66.31 115 MET A N 1
ATOM 932 C CA . MET A 1 115 ? 30.609 -4.471 -12.333 1.00 66.31 115 MET A CA 1
ATOM 933 C C . MET A 1 115 ? 31.554 -4.587 -13.531 1.00 66.31 115 MET A C 1
ATOM 935 O O . MET A 1 115 ? 32.407 -5.466 -13.537 1.00 66.31 115 MET A O 1
ATOM 939 N N . GLN A 1 116 ? 31.441 -3.707 -14.529 1.00 66.31 116 GLN A N 1
ATOM 940 C CA . GLN A 1 116 ? 32.350 -3.705 -15.680 1.00 66.31 116 GLN A CA 1
ATOM 941 C C . GLN A 1 116 ? 33.797 -3.406 -15.276 1.00 66.31 116 GLN A C 1
ATOM 943 O O . GLN A 1 116 ? 34.708 -4.065 -15.771 1.00 66.31 116 GLN A O 1
ATOM 948 N N . GLU A 1 117 ? 34.003 -2.466 -14.355 1.00 67.69 117 GLU A N 1
ATOM 949 C CA . GLU A 1 117 ? 35.330 -2.091 -13.859 1.00 67.69 117 GLU A CA 1
ATOM 950 C C . GLU A 1 117 ? 35.993 -3.228 -13.064 1.00 67.69 117 GLU A C 1
ATOM 952 O O . GLU A 1 117 ? 37.159 -3.546 -13.285 1.00 67.69 117 GLU A O 1
ATOM 957 N N . HIS A 1 118 ? 35.239 -3.911 -12.197 1.00 64.56 118 HIS A N 1
ATOM 958 C CA . HIS A 1 118 ? 35.768 -5.019 -11.387 1.00 64.56 118 HIS A CA 1
ATOM 959 C C . HIS A 1 118 ? 35.898 -6.349 -12.148 1.00 64.56 118 HIS A C 1
ATOM 961 O O . HIS A 1 118 ? 36.559 -7.269 -11.668 1.00 64.56 118 HIS A O 1
ATOM 967 N N . MET A 1 119 ? 35.285 -6.476 -13.329 1.00 58.69 119 MET A N 1
ATOM 968 C CA . MET A 1 119 ? 35.328 -7.686 -14.166 1.00 58.69 119 MET A CA 1
ATOM 969 C C . MET A 1 119 ? 36.259 -7.540 -15.387 1.00 58.69 119 MET A C 1
ATOM 971 O O . MET A 1 119 ? 36.164 -8.329 -16.325 1.00 58.69 119 MET A O 1
ATOM 975 N N . GLY A 1 120 ? 37.150 -6.543 -15.383 1.00 48.88 120 GLY A N 1
ATOM 976 C CA . GLY A 1 120 ? 37.872 -5.989 -16.538 1.00 48.88 120 GLY A CA 1
ATOM 977 C C . GLY A 1 120 ? 38.836 -6.868 -17.355 1.00 48.88 120 GLY A C 1
ATOM 978 O O . GLY A 1 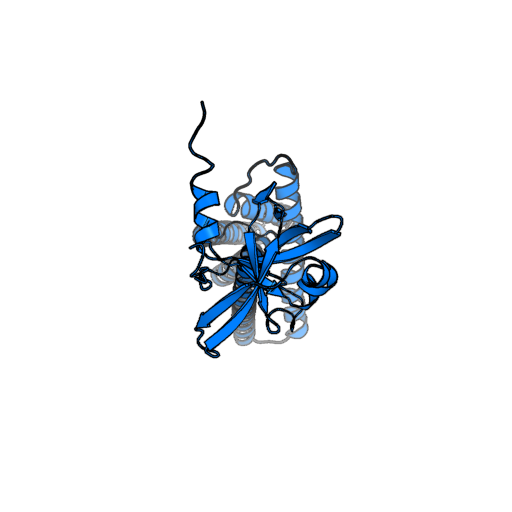120 ? 39.623 -6.301 -18.102 1.00 48.88 120 GLY A O 1
ATOM 979 N N . ASP A 1 121 ? 38.789 -8.203 -17.293 1.00 52.69 121 ASP A N 1
ATOM 980 C CA . ASP A 1 121 ? 39.602 -9.067 -18.181 1.00 52.69 121 ASP A CA 1
ATOM 981 C C . ASP A 1 121 ? 38.896 -10.371 -18.606 1.00 52.69 121 ASP A C 1
ATOM 983 O O . ASP A 1 121 ? 39.478 -11.445 -18.762 1.00 52.69 121 ASP A O 1
ATOM 987 N N . MET A 1 122 ? 37.574 -10.303 -18.734 1.00 53.28 122 MET A N 1
ATOM 988 C CA . MET A 1 122 ? 36.727 -11.476 -18.916 1.00 53.28 122 MET A CA 1
ATOM 989 C C . MET A 1 122 ? 36.364 -11.711 -20.394 1.00 53.28 122 MET A C 1
ATOM 991 O O . MET A 1 122 ? 35.899 -10.815 -21.102 1.00 53.28 122 MET A O 1
ATOM 995 N N . LYS A 1 123 ? 36.575 -12.947 -20.878 1.00 54.00 123 LYS A N 1
ATOM 996 C CA . LYS A 1 123 ? 36.292 -13.372 -22.267 1.00 54.00 123 LYS A CA 1
ATOM 997 C C . LYS A 1 123 ? 34.804 -13.179 -22.598 1.00 54.00 123 LYS A C 1
ATOM 999 O O . LYS A 1 123 ? 33.958 -13.109 -21.716 1.00 54.00 123 LYS A O 1
ATOM 1004 N N . SER A 1 124 ? 34.426 -13.189 -23.878 1.00 54.03 124 SER A N 1
ATOM 1005 C CA . SER A 1 124 ? 33.021 -13.042 -24.327 1.00 54.03 124 SER A CA 1
ATOM 1006 C C . SER A 1 124 ? 32.012 -13.995 -23.649 1.00 54.03 124 SER A C 1
ATOM 1008 O O . SER A 1 124 ? 30.827 -13.674 -23.547 1.00 54.03 124 SER A O 1
ATOM 1010 N N . ALA A 1 125 ? 32.467 -15.147 -23.141 1.00 54.34 125 ALA A N 1
ATOM 1011 C CA . ALA A 1 125 ? 31.671 -16.076 -22.334 1.00 54.34 125 ALA A CA 1
ATOM 1012 C C . ALA A 1 125 ? 31.275 -15.517 -20.953 1.00 54.34 125 ALA A C 1
ATOM 1014 O O . ALA A 1 125 ? 30.207 -15.837 -20.435 1.00 54.34 125 ALA A O 1
ATOM 1015 N N . ASP A 1 126 ? 32.102 -14.666 -20.367 1.00 59.97 126 ASP A N 1
ATOM 1016 C CA . ASP A 1 126 ? 31.899 -14.101 -19.040 1.00 59.97 126 ASP A CA 1
ATOM 1017 C C . ASP A 1 126 ? 30.999 -12.856 -19.065 1.00 59.97 126 ASP A C 1
ATOM 1019 O O . ASP A 1 126 ? 30.228 -12.638 -18.133 1.00 59.97 126 ASP A O 1
ATOM 1023 N N . VAL A 1 127 ? 30.957 -12.128 -20.188 1.00 59.44 127 VAL A N 1
ATOM 1024 C CA . VAL A 1 127 ? 29.942 -11.083 -20.437 1.00 59.44 127 VAL A CA 1
ATOM 1025 C C . VAL A 1 127 ? 28.531 -11.686 -20.438 1.00 59.44 127 VAL A C 1
ATOM 1027 O O . VAL A 1 127 ? 27.607 -11.124 -19.848 1.00 59.44 127 VAL A O 1
ATOM 1030 N N . LYS A 1 128 ? 28.358 -12.880 -21.028 1.00 64.12 128 LYS A N 1
ATOM 1031 C CA . LYS A 1 128 ? 27.081 -13.615 -20.983 1.00 64.12 128 LYS A CA 1
ATOM 1032 C C . LYS A 1 128 ? 26.715 -14.045 -19.559 1.00 64.12 128 LYS A C 1
ATOM 1034 O O . LYS A 1 128 ? 25.547 -13.961 -19.186 1.00 64.12 128 LYS A O 1
ATOM 1039 N N . LYS A 1 129 ? 27.691 -14.461 -18.744 1.00 65.50 129 LYS A N 1
ATOM 1040 C CA . LYS A 1 129 ? 27.457 -14.791 -17.326 1.00 65.50 129 LYS A CA 1
ATOM 1041 C C . LYS A 1 129 ? 27.068 -13.557 -16.510 1.00 65.50 129 LYS A C 1
ATOM 1043 O O . LYS A 1 129 ? 26.113 -13.636 -15.744 1.00 65.50 129 LYS A O 1
ATOM 1048 N N . ALA A 1 130 ? 27.738 -12.421 -16.713 1.00 63.06 130 ALA A N 1
ATOM 1049 C CA . ALA A 1 130 ? 27.403 -11.154 -16.059 1.00 63.06 130 ALA A CA 1
ATOM 1050 C C . ALA A 1 130 ? 25.975 -10.694 -16.402 1.00 63.06 130 ALA A C 1
ATOM 1052 O O . ALA A 1 130 ? 25.234 -10.221 -15.539 1.00 63.06 130 ALA A O 1
ATOM 1053 N N . PHE A 1 131 ? 25.559 -10.895 -17.654 1.00 67.25 131 PHE A N 1
ATOM 1054 C CA . PHE A 1 131 ? 24.201 -10.617 -18.114 1.00 67.25 131 PHE A CA 1
ATOM 1055 C C . PHE A 1 131 ? 23.155 -11.509 -17.429 1.00 67.25 131 PHE A C 1
ATOM 1057 O O . PHE A 1 131 ? 22.159 -11.010 -16.906 1.00 67.25 131 PHE A O 1
ATOM 1064 N N . ILE A 1 132 ? 23.407 -12.821 -17.365 1.00 70.94 132 ILE A N 1
ATOM 1065 C CA . ILE A 1 132 ? 22.534 -13.775 -16.661 1.00 70.94 132 ILE A CA 1
ATOM 1066 C C . ILE A 1 132 ? 22.441 -13.422 -15.171 1.00 70.94 132 ILE A C 1
ATOM 1068 O O . ILE A 1 132 ? 21.346 -13.410 -14.613 1.00 70.94 132 ILE A O 1
ATOM 1072 N N . PHE A 1 133 ? 23.561 -13.069 -14.535 1.00 67.75 133 PHE A N 1
ATOM 1073 C CA . PHE A 1 133 ? 23.588 -12.674 -13.127 1.00 67.75 133 PHE A CA 1
ATOM 1074 C C . PHE A 1 133 ? 22.766 -11.403 -12.864 1.00 67.75 133 PHE A C 1
ATOM 1076 O O . PHE A 1 133 ? 22.041 -11.340 -11.874 1.00 67.75 133 PHE A O 1
ATOM 1083 N N . ASN A 1 134 ? 22.799 -10.427 -13.778 1.00 67.19 134 ASN A N 1
ATOM 1084 C CA . ASN A 1 134 ? 21.950 -9.237 -13.698 1.00 67.19 134 ASN A CA 1
ATOM 1085 C C . ASN A 1 134 ? 20.460 -9.587 -13.791 1.00 67.19 134 ASN A C 1
ATOM 1087 O O . ASN A 1 134 ? 19.677 -9.131 -12.960 1.00 67.19 134 ASN A O 1
ATOM 1091 N N . ILE A 1 135 ? 20.061 -10.445 -14.738 1.00 72.44 135 ILE A N 1
ATOM 1092 C CA . ILE A 1 135 ? 18.665 -10.904 -14.849 1.00 72.44 135 ILE A CA 1
ATOM 1093 C C . ILE A 1 135 ? 18.221 -11.617 -13.565 1.00 72.44 135 ILE A C 1
ATOM 1095 O O . ILE A 1 135 ? 17.135 -11.340 -13.056 1.00 72.44 135 ILE A O 1
ATOM 1099 N N . ILE A 1 136 ? 19.063 -12.499 -13.018 1.00 73.31 136 ILE A N 1
ATOM 1100 C CA . ILE A 1 136 ? 18.780 -13.211 -11.765 1.00 73.31 136 ILE A CA 1
ATOM 1101 C C . ILE A 1 136 ? 18.651 -12.223 -10.598 1.00 73.31 136 ILE A C 1
ATOM 1103 O O . ILE A 1 136 ? 17.709 -12.328 -9.816 1.00 73.31 136 ILE A O 1
ATOM 1107 N N . SER A 1 137 ? 19.540 -11.231 -10.503 1.00 70.75 137 SER A N 1
ATOM 1108 C CA . SER A 1 137 ? 19.490 -10.187 -9.473 1.00 70.75 137 SER A CA 1
ATOM 1109 C C . SER A 1 137 ? 18.180 -9.393 -9.532 1.00 70.75 137 SER A C 1
ATOM 1111 O O . SER A 1 137 ? 17.489 -9.251 -8.520 1.00 70.75 137 SER A O 1
ATOM 1113 N N . PHE A 1 138 ? 17.759 -8.968 -10.728 1.00 70.25 138 PHE A N 1
ATOM 1114 C CA . PHE A 1 138 ? 16.470 -8.297 -10.910 1.00 70.25 138 PHE A CA 1
ATOM 1115 C C . PHE A 1 138 ? 15.280 -9.204 -10.576 1.00 70.25 138 PHE A C 1
ATOM 1117 O O . PHE A 1 138 ? 14.318 -8.735 -9.968 1.00 70.25 138 PHE A O 1
ATOM 1124 N N . ALA A 1 139 ? 15.341 -10.497 -10.912 1.00 73.38 139 ALA A N 1
ATOM 1125 C CA . ALA A 1 139 ? 14.295 -11.457 -10.562 1.00 73.38 139 ALA A CA 1
ATOM 1126 C C . ALA A 1 139 ? 14.174 -11.657 -9.039 1.00 73.38 139 ALA A C 1
ATOM 1128 O O . ALA A 1 139 ? 13.061 -11.689 -8.510 1.00 73.38 139 ALA A O 1
ATOM 1129 N N . ILE A 1 140 ? 15.301 -11.726 -8.322 1.00 72.69 140 ILE A N 1
ATOM 1130 C CA . ILE A 1 140 ? 15.333 -11.826 -6.855 1.00 72.69 140 ILE A CA 1
ATOM 1131 C C . ILE A 1 140 ? 14.772 -10.551 -6.216 1.00 72.69 140 ILE A C 1
ATOM 1133 O O . ILE A 1 140 ? 13.911 -10.636 -5.339 1.00 72.69 140 ILE A O 1
ATOM 1137 N N . LEU A 1 141 ? 15.199 -9.370 -6.677 1.00 72.88 141 LEU A N 1
ATOM 1138 C CA . LEU A 1 141 ? 14.674 -8.088 -6.189 1.00 72.88 141 LEU A CA 1
ATOM 1139 C C . LEU A 1 141 ? 13.163 -7.967 -6.426 1.00 72.88 141 LEU A C 1
ATOM 1141 O O . LEU A 1 141 ? 12.429 -7.526 -5.538 1.00 72.88 141 LEU A O 1
ATOM 1145 N N . TYR A 1 142 ? 12.687 -8.416 -7.589 1.00 71.00 142 TYR A N 1
ATOM 1146 C CA . TYR A 1 142 ? 11.261 -8.471 -7.900 1.00 71.00 142 TYR A CA 1
ATOM 1147 C C . TYR A 1 142 ? 10.502 -9.397 -6.936 1.00 71.00 142 TYR A C 1
ATOM 1149 O O . TYR A 1 142 ? 9.460 -9.016 -6.403 1.00 71.00 142 TYR A O 1
ATOM 1157 N N . ALA A 1 143 ? 11.031 -10.592 -6.656 1.00 72.31 143 ALA A N 1
ATOM 1158 C CA . ALA A 1 143 ? 10.411 -11.542 -5.734 1.00 72.31 143 ALA A CA 1
ATOM 1159 C C . ALA A 1 143 ? 10.354 -11.009 -4.291 1.00 72.31 143 ALA A C 1
ATOM 1161 O O . ALA A 1 143 ? 9.290 -11.034 -3.666 1.00 72.31 143 ALA A O 1
ATOM 1162 N N . LEU A 1 144 ? 11.465 -10.468 -3.777 1.00 72.56 144 LEU A N 1
ATOM 1163 C CA . LEU A 1 144 ? 11.544 -9.899 -2.424 1.00 72.56 144 LEU A CA 1
ATOM 1164 C C . LEU A 1 144 ? 10.505 -8.804 -2.212 1.00 72.56 144 LEU A C 1
ATOM 1166 O O . LEU A 1 144 ? 9.809 -8.751 -1.198 1.00 72.56 144 LEU A O 1
ATOM 1170 N N . PHE A 1 145 ? 10.358 -7.937 -3.198 1.00 68.81 145 PHE A N 1
ATOM 1171 C CA . PHE A 1 145 ? 9.444 -6.825 -3.073 1.00 68.81 145 PHE A CA 1
ATOM 1172 C C . PHE A 1 145 ? 7.992 -7.234 -3.346 1.00 68.81 145 PHE A C 1
ATOM 1174 O O . PHE A 1 145 ? 7.083 -6.655 -2.751 1.00 68.81 145 PHE A O 1
ATOM 1181 N N . PHE A 1 146 ? 7.736 -8.271 -4.153 1.00 72.81 146 PHE A N 1
ATOM 1182 C CA . PHE A 1 146 ? 6.402 -8.866 -4.263 1.00 72.81 146 PHE A CA 1
ATOM 1183 C C . PHE A 1 146 ? 5.936 -9.376 -2.893 1.00 72.81 146 PHE A C 1
ATOM 1185 O O . PHE A 1 146 ? 4.808 -9.097 -2.480 1.00 72.81 146 PHE A O 1
ATOM 1192 N N . VAL A 1 147 ? 6.836 -10.023 -2.145 1.00 76.25 147 VAL A N 1
ATOM 1193 C CA . VAL A 1 147 ? 6.592 -10.427 -0.754 1.00 76.25 147 VAL A CA 1
ATOM 1194 C C . VAL A 1 147 ? 6.349 -9.208 0.139 1.00 76.25 147 VAL A C 1
ATOM 1196 O O . VAL A 1 147 ? 5.330 -9.169 0.828 1.00 76.25 147 VAL A O 1
ATOM 1199 N N . MET A 1 148 ? 7.201 -8.176 0.085 1.00 71.94 148 MET A N 1
ATOM 1200 C CA . MET A 1 148 ? 6.992 -6.951 0.876 1.00 71.94 148 MET A CA 1
ATOM 1201 C C . MET A 1 148 ? 5.646 -6.282 0.594 1.00 71.94 148 MET A C 1
ATOM 1203 O O . MET A 1 148 ? 4.965 -5.846 1.521 1.00 71.94 148 MET A O 1
ATOM 1207 N N . ARG A 1 149 ? 5.228 -6.214 -0.673 1.00 71.81 149 ARG A N 1
ATOM 1208 C CA . ARG A 1 149 ? 3.929 -5.654 -1.054 1.00 71.81 149 ARG A CA 1
ATOM 1209 C C . ARG A 1 149 ? 2.784 -6.448 -0.435 1.00 71.81 149 ARG A C 1
ATOM 1211 O O . ARG A 1 149 ? 1.838 -5.837 0.056 1.00 71.81 149 ARG A O 1
ATOM 1218 N N . ASN A 1 150 ? 2.871 -7.775 -0.448 1.00 73.31 150 ASN A N 1
ATOM 1219 C CA . ASN A 1 150 ? 1.855 -8.631 0.158 1.00 73.31 150 ASN A CA 1
ATOM 1220 C C . ASN A 1 150 ? 1.813 -8.458 1.679 1.00 73.31 150 ASN A C 1
ATOM 1222 O O . ASN A 1 150 ? 0.726 -8.355 2.234 1.00 73.31 150 ASN A O 1
ATOM 1226 N N . ILE A 1 151 ? 2.965 -8.321 2.342 1.00 72.81 151 ILE A N 1
ATOM 1227 C CA . ILE A 1 151 ? 3.022 -8.026 3.782 1.00 72.81 151 ILE A CA 1
ATOM 1228 C C . ILE A 1 151 ? 2.351 -6.680 4.077 1.00 72.81 151 ILE A C 1
ATOM 1230 O O . ILE A 1 151 ? 1.449 -6.623 4.904 1.00 72.81 151 ILE A O 1
ATOM 1234 N N . ILE A 1 152 ? 2.717 -5.613 3.359 1.00 73.56 152 ILE A N 1
ATOM 1235 C CA . ILE A 1 152 ? 2.129 -4.276 3.560 1.00 73.56 152 ILE A CA 1
ATOM 1236 C C . ILE A 1 152 ? 0.621 -4.292 3.307 1.00 73.56 152 ILE A C 1
ATOM 1238 O O . ILE A 1 152 ? -0.128 -3.645 4.034 1.00 73.56 152 ILE A O 1
ATOM 1242 N N . LYS A 1 153 ? 0.166 -5.015 2.278 1.00 69.94 153 LYS A N 1
ATOM 1243 C CA . LYS A 1 153 ? -1.260 -5.155 1.978 1.00 69.94 153 LYS A CA 1
ATOM 1244 C C . LYS A 1 153 ? -1.989 -5.876 3.113 1.00 69.94 153 LYS A C 1
ATOM 1246 O O . LYS A 1 153 ? -3.017 -5.386 3.562 1.00 69.94 153 LYS A O 1
ATOM 1251 N N . ASN A 1 154 ? -1.432 -6.980 3.601 1.00 66.19 154 ASN A N 1
ATOM 1252 C CA . ASN A 1 154 ? -2.020 -7.743 4.696 1.00 66.19 154 ASN A CA 1
ATOM 1253 C C . ASN A 1 154 ? -2.066 -6.921 5.992 1.00 66.19 154 ASN A C 1
ATOM 1255 O O . ASN A 1 154 ? -3.066 -6.954 6.700 1.00 66.19 154 ASN A O 1
ATOM 1259 N N . GLU A 1 155 ? -1.020 -6.145 6.292 1.00 65.81 155 GLU A N 1
ATOM 1260 C CA . GLU A 1 155 ? -1.028 -5.226 7.436 1.00 65.81 155 GLU A CA 1
ATOM 1261 C C . GLU A 1 155 ? -2.045 -4.090 7.251 1.00 65.81 155 GLU A C 1
ATOM 1263 O O . GLU A 1 155 ? -2.742 -3.726 8.194 1.00 65.81 155 GLU A O 1
ATOM 1268 N N . ALA A 1 156 ? -2.210 -3.566 6.034 1.00 62.38 156 ALA A N 1
ATOM 1269 C CA . ALA A 1 156 ? -3.234 -2.563 5.751 1.00 62.38 156 ALA A CA 1
ATOM 1270 C C . ALA A 1 156 ? -4.662 -3.114 5.925 1.00 62.38 156 ALA A C 1
ATOM 1272 O O . ALA A 1 156 ? -5.496 -2.429 6.508 1.00 62.38 156 ALA A O 1
ATOM 1273 N N . GLU A 1 157 ? -4.939 -4.347 5.487 1.00 62.41 157 GLU A N 1
ATOM 1274 C CA . GLU A 1 157 ? -6.241 -5.012 5.685 1.00 62.41 157 GLU A CA 1
ATOM 1275 C C . GLU A 1 157 ? -6.536 -5.264 7.177 1.00 62.41 157 GLU A C 1
ATOM 1277 O O . GLU A 1 157 ? -7.665 -5.072 7.641 1.00 62.41 157 GLU A O 1
ATOM 1282 N N . LYS A 1 158 ? -5.513 -5.614 7.971 1.00 57.62 158 LYS A N 1
ATOM 1283 C CA . LYS A 1 158 ? -5.642 -5.683 9.437 1.00 57.62 158 LYS A CA 1
ATOM 1284 C C . LYS A 1 158 ? -5.975 -4.312 10.030 1.00 57.62 158 LYS A C 1
ATOM 1286 O O . LYS A 1 158 ? -6.895 -4.215 10.840 1.00 57.62 158 LYS A O 1
ATOM 1291 N N . CYS A 1 159 ? -5.290 -3.254 9.591 1.00 54.91 159 CYS A N 1
ATOM 1292 C CA . CYS A 1 159 ? -5.580 -1.882 10.013 1.00 54.91 159 CYS A CA 1
ATOM 1293 C C . CYS A 1 159 ? -6.986 -1.417 9.604 1.00 54.91 159 CYS A C 1
ATOM 1295 O O . CYS A 1 159 ? -7.614 -0.701 10.369 1.00 54.91 159 CYS A O 1
ATOM 1297 N N . GLU A 1 160 ? -7.525 -1.837 8.454 1.00 60.81 160 GLU A N 1
ATOM 1298 C CA . GLU A 1 160 ? -8.924 -1.541 8.085 1.00 60.81 160 GLU A CA 1
ATOM 1299 C C . GLU A 1 160 ? -9.938 -2.194 9.036 1.00 60.81 160 GLU A C 1
ATOM 1301 O O . GLU A 1 160 ? -11.062 -1.712 9.188 1.00 60.81 160 GLU A O 1
ATOM 1306 N N . THR A 1 161 ? -9.540 -3.276 9.705 1.00 73.06 161 THR A N 1
ATOM 1307 C CA . THR A 1 161 ? -10.380 -3.993 10.668 1.00 73.06 161 THR A CA 1
ATOM 1308 C C . THR A 1 161 ? -10.311 -3.366 12.069 1.00 73.06 161 THR A C 1
ATOM 1310 O O . THR A 1 161 ? -11.228 -3.555 12.870 1.00 73.06 161 THR A O 1
ATOM 1313 N N . ILE A 1 162 ? -9.266 -2.585 12.368 1.00 81.19 162 ILE A N 1
ATOM 1314 C CA . ILE A 1 162 ? -9.080 -1.896 13.650 1.00 81.19 162 ILE A CA 1
ATOM 1315 C C . ILE A 1 162 ? -9.432 -0.414 13.492 1.00 81.19 162 ILE A C 1
ATOM 1317 O O . ILE A 1 162 ? -8.780 0.342 12.781 1.00 81.19 162 ILE A O 1
ATOM 1321 N N . MET A 1 163 ? -10.458 0.031 14.205 1.00 84.38 163 MET A N 1
ATOM 1322 C CA . MET A 1 163 ? -10.919 1.415 14.194 1.00 84.38 163 MET A CA 1
ATOM 1323 C C . MET A 1 163 ? -10.625 2.099 15.524 1.00 84.38 163 MET A C 1
ATOM 1325 O O . MET A 1 163 ? -10.938 1.557 16.578 1.00 84.38 163 MET A O 1
ATOM 1329 N N . CYS A 1 164 ? -10.133 3.335 15.501 1.00 87.69 164 CYS A N 1
ATOM 1330 C CA . CYS A 1 164 ? -10.097 4.145 16.717 1.00 87.69 164 CYS A CA 1
ATOM 1331 C C . CYS A 1 164 ? -11.503 4.676 17.042 1.00 87.69 164 CYS A C 1
ATOM 1333 O O . CYS A 1 164 ? -12.239 5.126 16.152 1.00 87.69 164 CYS A O 1
ATOM 1335 N N . ALA A 1 165 ? -11.869 4.654 18.320 1.00 90.75 165 ALA A N 1
ATOM 1336 C CA . ALA A 1 165 ? -13.118 5.207 18.819 1.00 90.75 165 ALA A CA 1
ATOM 1337 C C . ALA A 1 165 ? -12.931 5.848 20.199 1.00 90.75 165 ALA A C 1
ATOM 1339 O O . ALA A 1 165 ? -12.084 5.434 20.988 1.00 90.75 165 ALA A O 1
ATOM 1340 N N . THR A 1 166 ? -13.748 6.847 20.512 1.00 93.69 166 THR A N 1
ATOM 1341 C CA . THR A 1 166 ? -13.824 7.454 21.841 1.00 93.69 166 THR A CA 1
ATOM 1342 C C . THR A 1 166 ? -14.993 6.841 22.603 1.00 93.69 166 THR A C 1
ATOM 1344 O O . THR A 1 166 ? -16.160 7.064 22.264 1.00 93.69 166 THR A O 1
ATOM 1347 N N . LEU A 1 167 ? -14.678 6.073 23.642 1.00 93.94 167 LEU A N 1
ATOM 1348 C CA . LEU A 1 167 ? -15.632 5.536 24.603 1.00 93.94 167 LEU A CA 1
ATOM 1349 C C . LEU A 1 167 ? -15.951 6.598 25.658 1.00 93.94 167 LEU A C 1
ATOM 1351 O O . LEU A 1 167 ? -15.043 7.208 26.225 1.00 93.94 167 LEU A O 1
ATOM 1355 N N . ILE A 1 168 ? -17.236 6.813 25.923 1.00 92.62 168 ILE A N 1
ATOM 1356 C CA . ILE A 1 168 ? -17.738 7.800 26.878 1.00 92.62 168 ILE A CA 1
ATOM 1357 C C . ILE A 1 168 ? -18.701 7.103 27.838 1.00 92.62 168 ILE A C 1
ATOM 1359 O O . ILE A 1 168 ? -19.652 6.439 27.414 1.00 92.62 168 ILE A O 1
ATOM 1363 N N . HIS A 1 169 ? -18.444 7.262 29.134 1.00 91.50 169 HIS A N 1
ATOM 1364 C CA . HIS A 1 169 ? -19.324 6.784 30.193 1.00 91.50 169 HIS A CA 1
ATOM 1365 C C . HIS A 1 169 ? -19.247 7.721 31.404 1.00 91.50 169 HIS A C 1
ATOM 1367 O O . HIS A 1 169 ? -18.185 7.878 32.017 1.00 91.50 169 HIS A O 1
ATOM 1373 N N . GLY A 1 170 ? -20.360 8.377 31.734 1.00 88.00 170 GLY A N 1
ATOM 1374 C CA . GLY A 1 170 ? -20.391 9.446 32.725 1.00 88.00 170 GLY A CA 1
ATOM 1375 C C . GLY A 1 170 ? -19.459 10.600 32.337 1.00 88.00 170 GLY A C 1
ATOM 1376 O O . GLY A 1 170 ? -19.526 11.136 31.233 1.00 88.00 170 GLY A O 1
ATOM 1377 N N . SER A 1 171 ? -18.558 10.986 33.245 1.00 85.44 171 SER A N 1
ATOM 1378 C CA . SER A 1 171 ? -17.562 12.043 33.011 1.00 85.44 171 SER A CA 1
ATOM 1379 C C . SER A 1 171 ? -16.276 11.558 32.330 1.00 85.44 171 SER A C 1
ATOM 1381 O O . SER A 1 171 ? -15.456 12.387 31.933 1.00 85.44 171 SER A O 1
ATOM 1383 N N . VAL A 1 172 ? -16.080 10.244 32.180 1.00 91.75 172 VAL A N 1
ATOM 1384 C CA . VAL A 1 172 ? -14.831 9.675 31.662 1.00 91.75 172 VAL A CA 1
ATOM 1385 C C . VAL A 1 172 ? -14.928 9.481 30.153 1.00 91.75 172 VAL A C 1
ATOM 1387 O O . VAL A 1 172 ? -15.907 8.939 29.634 1.00 91.75 172 VAL A O 1
ATOM 1390 N N . LYS A 1 173 ? -13.884 9.918 29.445 1.00 93.00 173 LYS A N 1
ATOM 1391 C CA . LYS A 1 173 ? -13.711 9.716 28.005 1.00 93.00 173 LYS A CA 1
ATOM 1392 C C . LYS A 1 173 ? -12.368 9.047 27.757 1.00 93.00 173 LYS A C 1
ATOM 1394 O O . LYS A 1 173 ? -11.351 9.534 28.248 1.00 93.00 173 LYS A O 1
ATOM 1399 N N . LYS A 1 174 ? -12.357 7.969 26.976 1.00 92.00 174 LYS A N 1
ATOM 1400 C CA . LYS A 1 174 ? -11.135 7.232 26.647 1.00 92.00 174 LYS A CA 1
ATOM 1401 C C . LYS A 1 174 ? -11.104 6.865 25.170 1.00 92.00 174 LYS A C 1
ATOM 1403 O O . LYS A 1 174 ? -12.081 6.348 24.638 1.00 92.00 174 LYS A O 1
ATOM 1408 N N . ASN A 1 175 ? -9.969 7.105 24.524 1.00 92.12 175 ASN A N 1
ATOM 1409 C CA . ASN A 1 175 ? -9.725 6.615 23.173 1.00 92.12 175 ASN A CA 1
ATOM 1410 C C . ASN A 1 175 ? -9.289 5.152 23.231 1.00 92.12 175 ASN A C 1
ATOM 1412 O O . ASN A 1 175 ? -8.413 4.792 24.018 1.00 92.12 175 ASN A O 1
ATOM 1416 N N . ILE A 1 176 ? -9.928 4.325 22.414 1.00 91.12 176 ILE A N 1
ATOM 1417 C CA . ILE A 1 176 ? -9.718 2.884 22.344 1.00 91.12 176 ILE A CA 1
ATOM 1418 C C . ILE A 1 176 ? -9.627 2.434 20.889 1.00 91.12 176 ILE A C 1
ATOM 1420 O O . ILE A 1 176 ? -10.285 2.995 20.010 1.00 91.12 176 ILE A O 1
ATOM 1424 N N . ASN A 1 177 ? -8.840 1.393 20.650 1.00 90.50 177 ASN A N 1
ATOM 1425 C CA . ASN A 1 177 ? -8.817 0.675 19.390 1.00 90.50 177 ASN A CA 1
ATOM 1426 C C . ASN A 1 177 ? -9.857 -0.442 19.437 1.00 90.50 177 ASN A C 1
ATOM 1428 O O . ASN A 1 177 ? -9.916 -1.250 20.371 1.00 90.50 177 ASN A O 1
ATOM 1432 N N . VAL A 1 178 ? -10.693 -0.466 18.412 1.00 89.38 178 VAL A N 1
ATOM 1433 C CA . VAL A 1 178 ? -11.856 -1.328 18.297 1.00 89.38 178 VAL A CA 1
ATOM 1434 C C . VAL A 1 178 ? -11.658 -2.251 17.106 1.00 89.38 178 VAL A C 1
ATOM 1436 O O . VAL A 1 178 ? -11.632 -1.798 15.966 1.00 89.38 178 VAL A O 1
ATOM 1439 N N . LEU A 1 179 ? -11.543 -3.548 17.361 1.00 88.69 179 LEU A N 1
ATOM 1440 C CA . LEU A 1 179 ? -11.485 -4.565 16.324 1.00 88.69 179 LEU A CA 1
ATOM 1441 C C . LEU A 1 179 ? -12.899 -4.920 15.870 1.00 88.69 179 LEU A C 1
ATOM 1443 O O . LEU A 1 179 ? -13.763 -5.305 16.666 1.00 88.69 179 LEU A O 1
ATOM 1447 N N . TYR A 1 180 ? -13.126 -4.821 14.568 1.00 81.56 180 TYR A N 1
ATOM 1448 C CA . TYR A 1 180 ? -14.318 -5.362 13.951 1.00 81.56 180 TYR A CA 1
ATOM 1449 C C . TYR A 1 180 ? -14.150 -6.868 13.716 1.00 81.56 180 TYR A C 1
ATOM 1451 O O . TYR A 1 180 ? -13.513 -7.283 12.754 1.00 81.56 180 TYR A O 1
ATOM 1459 N N . ASP A 1 181 ? -14.739 -7.697 14.576 1.00 76.75 181 ASP A N 1
ATOM 1460 C CA . ASP A 1 181 ? -14.656 -9.152 14.443 1.00 76.75 181 ASP A CA 1
ATOM 1461 C C . ASP A 1 181 ? -15.990 -9.745 13.976 1.00 76.75 181 ASP A C 1
ATOM 1463 O O . ASP A 1 181 ? -17.022 -9.649 14.643 1.00 76.75 181 ASP A O 1
ATOM 1467 N N . THR A 1 182 ? -15.974 -10.400 12.815 1.00 71.00 182 THR A N 1
ATOM 1468 C CA . THR A 1 182 ? -17.129 -11.164 12.322 1.00 71.00 182 THR A CA 1
ATOM 1469 C C . THR A 1 182 ? -17.408 -12.423 13.146 1.00 71.00 182 THR A C 1
ATOM 1471 O O . THR A 1 182 ? -18.505 -12.970 13.050 1.00 71.00 182 THR A O 1
ATOM 1474 N N . GLY A 1 183 ? -16.438 -12.888 13.939 1.00 75.88 183 GLY A N 1
ATOM 1475 C CA . GLY A 1 183 ? -16.562 -14.056 14.807 1.00 75.88 183 GLY A CA 1
ATOM 1476 C C . GLY A 1 183 ? -17.348 -13.799 16.094 1.00 75.88 183 GLY A C 1
ATOM 1477 O O . GLY A 1 183 ? -17.905 -14.742 16.661 1.00 75.88 183 GLY A O 1
ATOM 1478 N N . ASN A 1 184 ? -17.461 -12.541 16.541 1.00 85.69 184 ASN A N 1
ATOM 1479 C CA . ASN A 1 184 ? -18.221 -12.220 17.744 1.00 85.69 184 ASN A CA 1
ATOM 1480 C C . ASN A 1 184 ? -19.732 -12.178 17.458 1.00 85.69 184 ASN A C 1
ATOM 1482 O O . ASN A 1 184 ? -20.268 -11.179 16.972 1.00 85.69 184 ASN A O 1
ATOM 1486 N N . ASN A 1 185 ? -20.411 -13.264 17.823 1.00 86.56 185 ASN A N 1
ATOM 1487 C CA . ASN A 1 185 ? -21.863 -13.429 17.750 1.00 86.56 185 ASN A CA 1
ATOM 1488 C C . ASN A 1 185 ? -22.516 -13.442 19.145 1.00 86.56 185 ASN A C 1
ATOM 1490 O O . ASN A 1 185 ? -23.568 -14.048 19.318 1.00 86.56 185 ASN A O 1
ATOM 1494 N N . LEU A 1 186 ? -21.892 -12.846 20.167 1.00 89.75 186 LEU A N 1
ATOM 1495 C CA . LEU A 1 186 ? -22.408 -12.904 21.536 1.00 89.75 186 LEU A CA 1
ATOM 1496 C C . LEU A 1 186 ? -23.664 -12.035 21.707 1.00 89.75 186 LEU A C 1
ATOM 1498 O O . LEU A 1 186 ? -23.628 -10.830 21.457 1.00 89.75 186 LEU A O 1
ATOM 1502 N N . PHE A 1 187 ? -24.755 -12.628 22.187 1.00 91.50 187 PHE A N 1
ATOM 1503 C CA . PHE A 1 187 ? -26.002 -11.927 22.497 1.00 91.50 187 PHE A CA 1
ATOM 1504 C C . PHE A 1 187 ? -26.385 -12.114 23.959 1.00 91.50 187 PHE A C 1
ATOM 1506 O O . PHE A 1 187 ? -26.140 -13.162 24.556 1.00 91.50 187 PHE A O 1
ATOM 1513 N N . SER A 1 188 ? -27.016 -11.090 24.525 1.00 91.81 188 SER A N 1
ATOM 1514 C CA . SER A 1 188 ? -27.620 -11.168 25.850 1.00 91.81 188 SER A CA 1
ATOM 1515 C C . SER A 1 188 ? -28.847 -12.082 25.796 1.00 91.81 188 SER A C 1
ATOM 1517 O O . SER A 1 188 ? -29.798 -11.747 25.092 1.00 91.81 188 SER A O 1
ATOM 1519 N N . PRO A 1 189 ? -28.902 -13.195 26.552 1.00 89.19 189 PRO A N 1
ATOM 1520 C CA . PRO A 1 189 ? -30.085 -14.058 26.573 1.00 89.19 189 PRO A CA 1
ATOM 1521 C C . PRO A 1 189 ? -31.288 -13.389 27.255 1.00 89.19 189 PRO A C 1
ATOM 1523 O O . PRO A 1 189 ? -32.415 -13.843 27.095 1.00 89.19 189 PRO A O 1
ATOM 1526 N N . TYR A 1 190 ? -31.058 -12.313 28.014 1.00 90.38 190 TYR A N 1
ATOM 1527 C CA . TYR A 1 190 ? -32.096 -11.605 28.764 1.00 90.38 190 TYR A CA 1
ATOM 1528 C C . TYR A 1 190 ? -32.770 -10.504 27.947 1.00 90.38 190 TYR A C 1
ATOM 1530 O O . TYR A 1 190 ? -33.962 -10.264 28.095 1.00 90.38 190 TYR A O 1
ATOM 1538 N N . THR A 1 191 ? -31.996 -9.810 27.109 1.00 87.56 191 THR A N 1
ATOM 1539 C CA . THR A 1 191 ? -32.465 -8.635 26.353 1.00 87.56 191 THR A CA 1
ATOM 1540 C C . THR A 1 191 ? -32.398 -8.822 24.841 1.00 87.56 191 THR A C 1
ATOM 1542 O O . THR A 1 191 ? -32.883 -7.971 24.103 1.00 87.56 191 THR A O 1
ATOM 1545 N N . ASN A 1 192 ? -31.806 -9.922 24.368 1.00 89.62 192 ASN A N 1
ATOM 1546 C CA . ASN A 1 192 ? -31.525 -10.198 22.959 1.00 89.62 192 ASN A CA 1
ATOM 1547 C C . ASN A 1 192 ? -30.703 -9.095 22.258 1.00 89.62 192 ASN A C 1
ATOM 1549 O O . ASN A 1 192 ? -30.744 -8.935 21.039 1.00 89.62 192 ASN A O 1
ATOM 1553 N N . GLU A 1 193 ? -29.946 -8.314 23.031 1.00 90.19 193 GLU A N 1
ATOM 1554 C CA . GLU A 1 193 ? -29.069 -7.263 22.519 1.00 90.19 193 GLU A CA 1
ATOM 1555 C C . GLU A 1 193 ? -27.685 -7.825 22.158 1.00 90.19 193 GLU A C 1
ATOM 1557 O O . GLU A 1 193 ? -27.184 -8.718 22.855 1.00 90.19 193 GLU A O 1
ATOM 1562 N N . PRO A 1 194 ? -27.031 -7.295 21.107 1.00 91.69 194 PRO A N 1
ATOM 1563 C CA . PRO A 1 194 ? -25.662 -7.662 20.775 1.00 91.69 194 PRO A CA 1
ATOM 1564 C C . PRO A 1 194 ? -24.695 -7.198 21.868 1.00 91.69 194 PRO A C 1
ATOM 1566 O O . PRO A 1 194 ? -24.770 -6.066 22.355 1.00 91.69 194 PRO A O 1
ATOM 1569 N N . VAL A 1 195 ? -23.747 -8.066 22.216 1.00 92.31 195 VAL A N 1
ATOM 1570 C CA . VAL A 1 195 ? -22.756 -7.820 23.266 1.00 92.31 195 VAL A CA 1
ATOM 1571 C C . VAL A 1 195 ? -21.379 -7.654 22.637 1.00 92.31 195 VAL A C 1
ATOM 1573 O O . VAL A 1 195 ? -20.864 -8.541 21.951 1.00 92.31 195 VAL A O 1
ATOM 1576 N N . ASN A 1 196 ? -20.774 -6.494 22.869 1.00 93.38 196 ASN A N 1
ATOM 1577 C CA . ASN A 1 196 ? -19.386 -6.234 22.506 1.00 93.38 196 ASN A CA 1
ATOM 1578 C C . ASN A 1 196 ? -18.462 -6.744 23.617 1.00 93.38 196 ASN A C 1
ATOM 1580 O O . ASN A 1 196 ? -18.885 -6.832 24.765 1.00 93.38 196 ASN A O 1
ATOM 1584 N N . ILE A 1 197 ? -17.202 -7.043 23.311 1.00 92.25 197 ILE A N 1
ATOM 1585 C CA . ILE A 1 197 ? -16.226 -7.492 24.316 1.00 92.25 197 ILE A CA 1
ATOM 1586 C C . ILE A 1 197 ? -15.222 -6.363 24.560 1.00 92.25 197 ILE A C 1
ATOM 1588 O O . ILE A 1 197 ? -14.733 -5.775 23.604 1.00 92.25 197 ILE A O 1
ATOM 1592 N N . ILE A 1 198 ? -14.924 -6.030 25.813 1.00 92.56 198 ILE A N 1
ATOM 1593 C CA . ILE A 1 198 ? -14.067 -4.904 26.213 1.00 92.56 198 ILE A CA 1
ATOM 1594 C C . ILE A 1 198 ? -12.979 -5.405 27.166 1.00 92.56 198 ILE A C 1
ATOM 1596 O O . ILE A 1 198 ? -13.225 -6.293 27.986 1.00 92.56 198 ILE A O 1
ATOM 1600 N N . SER A 1 199 ? -11.775 -4.837 27.072 1.00 92.38 199 SER A N 1
ATOM 1601 C CA . SER A 1 199 ? -10.678 -5.171 27.980 1.00 92.38 199 SER A CA 1
ATOM 1602 C C . SER A 1 199 ? -10.980 -4.780 29.428 1.00 92.38 199 SER A C 1
ATOM 1604 O O . SER A 1 199 ? -11.594 -3.741 29.710 1.00 92.38 199 SER A O 1
ATOM 1606 N N . LYS A 1 200 ? -10.532 -5.615 30.368 1.00 90.31 200 LYS A N 1
ATOM 1607 C CA . LYS A 1 200 ? -10.701 -5.388 31.810 1.00 90.31 200 LYS A CA 1
ATOM 1608 C C . LYS A 1 200 ? -10.103 -4.056 32.248 1.00 90.31 200 LYS A C 1
ATOM 1610 O O . LYS A 1 200 ? -10.739 -3.315 32.992 1.00 90.31 200 LYS A O 1
ATOM 1615 N N . GLU A 1 201 ? -8.935 -3.718 31.732 1.00 88.94 201 GLU A N 1
ATOM 1616 C CA . GLU A 1 201 ? -8.192 -2.494 32.004 1.00 88.94 201 GLU A CA 1
ATOM 1617 C C . GLU A 1 201 ? -8.986 -1.265 31.557 1.00 88.94 201 GLU A C 1
ATOM 1619 O O . GLU A 1 201 ? -9.057 -0.268 32.275 1.00 88.94 201 GLU A O 1
ATOM 1624 N N . THR A 1 202 ? -9.661 -1.347 30.406 1.00 90.12 202 THR A N 1
ATOM 1625 C CA . THR A 1 202 ? -10.560 -0.284 29.943 1.00 90.12 202 THR A CA 1
ATOM 1626 C C . THR A 1 202 ? -11.762 -0.137 30.864 1.00 90.12 202 THR A C 1
ATOM 1628 O O . THR A 1 202 ? -12.084 0.984 31.244 1.00 90.12 202 THR A O 1
ATOM 1631 N N . VAL A 1 203 ? -12.393 -1.232 31.289 1.00 90.81 203 VAL A N 1
ATOM 1632 C CA . VAL A 1 203 ? -13.546 -1.164 32.205 1.00 90.81 203 VAL A CA 1
ATOM 1633 C C . VAL A 1 203 ? -13.163 -0.589 33.573 1.00 90.81 203 VAL A C 1
ATOM 1635 O O . VAL A 1 203 ? -13.908 0.230 34.116 1.00 90.81 203 VAL A O 1
ATOM 1638 N N . VAL A 1 204 ? -11.994 -0.964 34.103 1.00 89.50 204 VAL A N 1
ATOM 1639 C CA . VAL A 1 204 ? -11.450 -0.423 35.360 1.00 89.50 204 VAL A CA 1
ATOM 1640 C C . VAL A 1 204 ? -11.181 1.076 35.236 1.00 89.50 204 VAL A C 1
ATOM 1642 O O . VAL A 1 204 ? -11.638 1.844 36.075 1.00 89.50 204 VAL A O 1
ATOM 1645 N N . GLN A 1 205 ? -10.516 1.521 34.166 1.00 88.12 205 GLN A N 1
ATOM 1646 C CA . GLN A 1 205 ? -10.226 2.946 33.953 1.00 88.12 205 GLN A CA 1
ATOM 1647 C C . GLN A 1 205 ? -11.484 3.799 33.749 1.00 88.12 205 GLN A C 1
ATOM 1649 O O . GLN A 1 205 ? -11.502 4.974 34.109 1.00 88.12 205 GLN A O 1
ATOM 1654 N N . MET A 1 206 ? -12.546 3.216 33.190 1.00 89.12 206 MET A N 1
ATOM 1655 C CA . MET A 1 206 ? -13.839 3.890 33.048 1.00 89.12 206 MET A CA 1
ATOM 1656 C C . MET A 1 206 ? -14.645 3.930 34.364 1.00 89.12 206 MET A C 1
ATOM 1658 O O . MET A 1 206 ? -15.676 4.601 34.412 1.00 89.12 206 MET A O 1
ATOM 1662 N N . GLY A 1 207 ? -14.210 3.226 35.420 1.00 87.44 207 GLY A N 1
ATOM 1663 C CA . GLY A 1 207 ? -14.860 3.224 36.737 1.00 87.44 207 GLY A CA 1
ATOM 1664 C C . GLY A 1 207 ? -16.284 2.659 36.728 1.00 87.44 207 GLY A C 1
ATOM 1665 O O . GLY A 1 207 ? -17.132 3.092 37.507 1.00 87.44 207 GLY A O 1
ATOM 1666 N N . VAL A 1 208 ? -16.592 1.740 35.802 1.00 87.94 208 VAL A N 1
ATOM 1667 C CA . VAL A 1 208 ? -17.970 1.240 35.614 1.00 87.94 208 VAL A CA 1
ATOM 1668 C C . VAL A 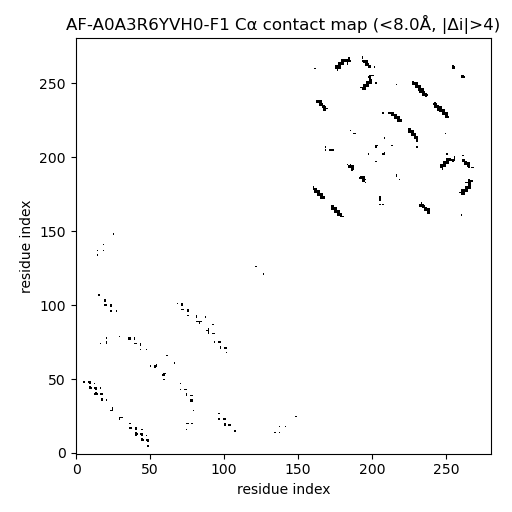1 208 ? -18.381 0.280 36.729 1.00 87.94 208 VAL A C 1
ATOM 1670 O O . VAL A 1 208 ? -19.534 0.289 37.159 1.00 87.94 208 VAL A O 1
ATOM 1673 N N . ARG A 1 209 ? -17.424 -0.507 37.238 1.00 85.06 209 ARG A N 1
ATOM 1674 C CA . ARG A 1 209 ? -17.645 -1.488 38.313 1.00 85.06 209 ARG A CA 1
ATOM 1675 C C . ARG A 1 209 ? -18.144 -0.854 39.609 1.00 85.06 209 ARG A C 1
ATOM 1677 O O . ARG A 1 209 ? -18.937 -1.464 40.313 1.00 85.06 209 ARG A O 1
ATOM 1684 N N . ASP A 1 210 ? -17.727 0.377 39.885 1.00 83.94 210 ASP A N 1
ATOM 1685 C CA . ASP A 1 210 ? -18.101 1.086 41.112 1.00 83.94 210 ASP A CA 1
ATOM 1686 C C . ASP A 1 210 ? -19.522 1.670 41.037 1.00 83.94 210 ASP A C 1
ATOM 1688 O O . ASP A 1 210 ? -20.128 1.986 42.058 1.00 83.94 210 ASP A O 1
ATOM 1692 N N . LYS A 1 211 ? -20.065 1.823 39.821 1.00 84.44 211 LYS A N 1
ATOM 1693 C CA . LYS A 1 211 ? -21.344 2.505 39.558 1.00 84.44 211 LYS A CA 1
ATOM 1694 C C . LYS A 1 211 ? -22.473 1.565 39.149 1.00 84.44 211 LYS A C 1
ATOM 1696 O O . LYS A 1 211 ? -23.638 1.935 39.262 1.00 84.44 211 LYS A O 1
ATOM 1701 N N . GLN A 1 212 ? -22.152 0.376 38.643 1.00 88.88 212 GLN A N 1
ATOM 1702 C CA . GLN A 1 212 ? -23.126 -0.574 38.110 1.00 88.88 212 GLN A CA 1
ATOM 1703 C C . GLN A 1 212 ? -22.857 -1.985 38.629 1.00 88.88 212 GLN A C 1
ATOM 1705 O O . GLN A 1 212 ? -21.713 -2.429 38.690 1.00 88.88 212 GLN A O 1
ATOM 1710 N N . LYS A 1 213 ? -23.926 -2.730 38.925 1.00 89.94 213 LYS A N 1
ATOM 1711 C CA . LYS A 1 213 ? -23.822 -4.178 39.146 1.00 89.94 213 LYS A CA 1
ATOM 1712 C C . LYS A 1 213 ? -23.673 -4.894 37.794 1.00 89.94 213 LYS A C 1
ATOM 1714 O O . LYS A 1 213 ? -24.410 -4.550 36.868 1.00 89.94 213 LYS A O 1
ATOM 1719 N N . PRO A 1 214 ? -22.769 -5.881 37.668 1.00 91.81 214 PRO A N 1
ATOM 1720 C CA . PRO A 1 214 ? -22.606 -6.625 36.425 1.00 91.81 214 PRO A CA 1
ATOM 1721 C C . PRO A 1 214 ? -23.832 -7.481 36.105 1.00 91.81 214 PRO A C 1
ATOM 1723 O O . PRO A 1 214 ? -24.426 -8.099 36.989 1.00 91.81 214 PRO A O 1
ATOM 1726 N N . ILE A 1 215 ? -24.140 -7.589 34.815 1.00 93.06 215 ILE A N 1
ATOM 1727 C CA . ILE A 1 215 ? -25.017 -8.625 34.265 1.00 93.06 215 ILE A CA 1
ATOM 1728 C C . ILE A 1 215 ? -24.121 -9.775 33.809 1.00 93.06 215 ILE A C 1
ATOM 1730 O O . ILE A 1 215 ? -23.194 -9.564 33.031 1.00 93.06 215 ILE A O 1
ATOM 1734 N N . LEU A 1 216 ? -24.374 -10.992 34.284 1.00 93.75 216 LEU A N 1
ATOM 1735 C CA . LEU A 1 216 ? -23.594 -12.162 33.884 1.00 93.75 216 LEU A CA 1
ATOM 1736 C C . LEU A 1 216 ? -24.172 -12.755 32.602 1.00 93.75 216 LEU A C 1
ATOM 1738 O O . LEU A 1 216 ? -25.285 -13.268 32.611 1.00 93.75 216 LEU A O 1
ATOM 1742 N N . ILE A 1 217 ? -23.418 -12.690 31.507 1.00 93.06 217 ILE A N 1
ATOM 1743 C CA . ILE A 1 217 ? -23.833 -13.239 30.213 1.00 93.06 217 ILE A CA 1
ATOM 1744 C C . ILE A 1 217 ? -23.067 -14.538 29.950 1.00 93.06 217 ILE A C 1
ATOM 1746 O O . ILE A 1 217 ? -21.832 -14.523 29.964 1.00 93.06 217 ILE A O 1
ATOM 1750 N N . PRO A 1 218 ? -23.758 -15.667 29.710 1.00 91.38 218 PRO A N 1
ATOM 1751 C CA . PRO A 1 218 ? -23.100 -16.904 29.328 1.00 91.38 218 PRO A CA 1
ATOM 1752 C C . PRO A 1 218 ? -22.480 -16.787 27.941 1.00 91.38 218 PRO A C 1
ATOM 1754 O O . PRO A 1 218 ? -23.069 -16.218 27.023 1.00 91.38 218 PRO A O 1
ATOM 1757 N N . TYR A 1 219 ? -21.296 -17.366 27.786 1.00 88.62 219 TYR A N 1
ATOM 1758 C CA . TYR A 1 219 ? -20.615 -17.465 26.504 1.00 88.62 219 TYR A CA 1
ATOM 1759 C C . TYR A 1 219 ? -20.104 -18.883 26.278 1.00 88.62 219 TYR A C 1
ATOM 1761 O O . TYR A 1 219 ? -19.770 -19.611 27.217 1.00 88.62 219 TYR A O 1
ATOM 1769 N N . ASN A 1 220 ? -20.013 -19.252 25.006 1.00 84.50 220 ASN A N 1
ATOM 1770 C CA . ASN A 1 220 ? -19.361 -20.471 24.568 1.00 84.50 220 ASN A CA 1
ATOM 1771 C C . ASN A 1 220 ? -18.389 -20.123 23.442 1.00 84.50 220 ASN A C 1
ATOM 1773 O O . ASN A 1 220 ? -18.775 -19.492 22.458 1.00 84.50 220 ASN A O 1
ATOM 1777 N N . SER A 1 221 ? -17.123 -20.495 23.604 1.00 79.06 221 SER A N 1
ATOM 1778 C CA . SER A 1 221 ? -16.057 -20.216 22.644 1.00 79.06 221 SER A CA 1
ATOM 1779 C C . SER A 1 221 ? -15.167 -21.442 22.465 1.00 79.06 221 SER A C 1
ATOM 1781 O O . SER A 1 221 ? -15.160 -22.346 23.297 1.00 79.06 221 SER A O 1
ATOM 1783 N N . ILE A 1 222 ? -14.343 -21.443 21.416 1.00 73.88 222 ILE A N 1
ATOM 1784 C CA . ILE A 1 222 ? -13.348 -22.504 21.183 1.00 73.88 222 ILE A CA 1
ATOM 1785 C C . ILE A 1 222 ? -12.378 -22.627 22.375 1.00 73.88 222 ILE A C 1
ATOM 1787 O O . ILE A 1 222 ? -11.907 -23.713 22.689 1.00 73.88 222 ILE A O 1
ATOM 1791 N N . GLY A 1 223 ? -12.106 -21.519 23.075 1.00 68.81 223 GLY A N 1
ATOM 1792 C CA . GLY A 1 223 ? -11.221 -21.479 24.241 1.00 68.81 223 GLY A CA 1
ATOM 1793 C C . GLY A 1 223 ? -11.888 -21.818 25.579 1.00 68.81 223 GLY A C 1
ATOM 1794 O O . GLY A 1 223 ? -11.224 -21.676 26.608 1.00 68.81 223 GLY A O 1
ATOM 1795 N N . GLY A 1 224 ? -13.169 -22.206 25.573 1.00 79.69 224 GLY A N 1
ATOM 1796 C CA . GLY A 1 224 ? -13.956 -22.557 26.756 1.00 79.69 224 GLY A CA 1
ATOM 1797 C C . GLY A 1 224 ? -15.320 -21.860 26.824 1.00 79.69 224 GLY A C 1
ATOM 1798 O O . GLY A 1 224 ? -15.610 -20.926 26.069 1.00 79.69 224 GLY A O 1
ATOM 1799 N N . SER A 1 225 ? -16.143 -22.318 27.765 1.00 85.94 225 SER A N 1
ATOM 1800 C CA . SER A 1 225 ? -17.452 -21.757 28.114 1.00 85.94 225 SER A CA 1
ATOM 1801 C C . SER A 1 225 ? -17.440 -21.168 29.523 1.00 85.94 225 SER A C 1
ATOM 1803 O O . SER A 1 225 ? -16.718 -21.656 30.393 1.00 85.94 225 SER A O 1
ATOM 1805 N N . GLY A 1 226 ? -18.271 -20.163 29.785 1.00 90.25 226 GLY A N 1
ATOM 1806 C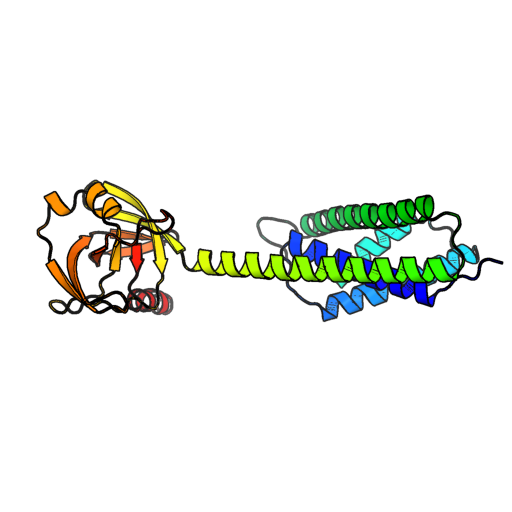 CA . GLY A 1 226 ? -18.389 -19.579 31.120 1.00 90.25 226 GLY A CA 1
ATOM 1807 C C . GLY A 1 226 ? -19.368 -18.414 31.175 1.00 90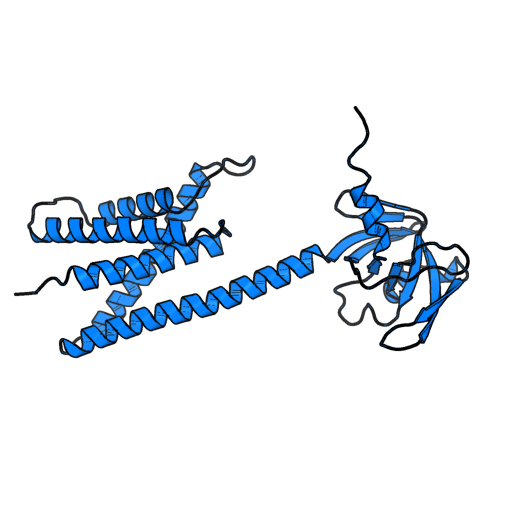.25 226 GLY A C 1
ATOM 1808 O O . GLY A 1 226 ? -20.234 -18.281 30.314 1.00 90.25 226 GLY A O 1
ATOM 1809 N N . LEU A 1 227 ? -19.211 -17.559 32.185 1.00 91.62 227 LEU A N 1
ATOM 1810 C CA . LEU A 1 227 ? -19.980 -16.327 32.359 1.00 91.62 227 LEU A CA 1
ATOM 1811 C C . LEU A 1 227 ? -19.048 -15.119 32.228 1.00 91.62 227 LEU A C 1
ATOM 1813 O O . LEU A 1 227 ? -17.944 -15.132 32.773 1.00 91.62 227 LEU A O 1
ATOM 1817 N N . LEU A 1 228 ? -19.498 -14.079 31.529 1.00 92.94 228 LEU A N 1
ATOM 1818 C CA . LEU A 1 228 ? -18.804 -12.796 31.426 1.00 92.94 228 LEU A CA 1
ATOM 1819 C C . LEU A 1 228 ? -19.588 -11.720 32.165 1.00 92.94 228 LEU A C 1
ATOM 1821 O O . LEU A 1 228 ? -20.785 -11.535 31.936 1.00 92.94 228 LEU A O 1
ATOM 1825 N N . GLU A 1 229 ? -18.893 -10.966 33.012 1.00 94.38 229 GLU A N 1
ATOM 1826 C CA . GLU A 1 229 ? -19.429 -9.721 33.549 1.00 94.38 229 GLU A CA 1
ATOM 1827 C C . GLU A 1 229 ? -19.672 -8.737 32.412 1.00 94.38 229 GLU A C 1
ATOM 1829 O O . GLU A 1 229 ? -18.767 -8.436 31.640 1.00 94.38 229 GLU A O 1
ATOM 1834 N N . THR A 1 230 ? -20.884 -8.215 32.323 1.00 94.31 230 THR A N 1
ATOM 1835 C CA . THR A 1 230 ? -21.293 -7.288 31.275 1.00 94.31 230 THR A CA 1
ATOM 1836 C C . THR A 1 230 ? -21.870 -6.032 31.898 1.00 94.31 230 THR A C 1
ATOM 1838 O O . THR A 1 230 ? -22.690 -6.100 32.814 1.00 94.31 230 THR A O 1
ATOM 1841 N N . TYR A 1 231 ? -21.454 -4.885 31.373 1.00 94.94 231 TYR A N 1
ATOM 1842 C CA . TYR A 1 231 ? -21.906 -3.570 31.814 1.00 94.94 231 TYR A CA 1
ATOM 1843 C C . TYR A 1 231 ? -22.516 -2.800 30.647 1.00 94.94 231 TYR A C 1
ATOM 1845 O O . TYR A 1 231 ? -22.222 -3.086 29.479 1.00 94.94 231 TYR A O 1
ATOM 1853 N N . ARG A 1 232 ? -23.361 -1.810 30.954 1.00 93.69 232 ARG A N 1
ATOM 1854 C CA . ARG A 1 232 ? -23.928 -0.930 29.931 1.00 93.69 232 ARG A CA 1
ATOM 1855 C C . ARG A 1 232 ? -23.094 0.340 29.812 1.00 93.69 232 ARG A C 1
ATOM 1857 O O . ARG A 1 232 ? -22.857 1.040 30.796 1.00 93.69 232 ARG A O 1
ATOM 1864 N N . PHE A 1 233 ? -22.688 0.639 28.585 1.00 93.69 233 PHE A N 1
ATOM 1865 C CA . PHE A 1 233 ? -21.934 1.835 28.230 1.00 93.69 233 PHE A CA 1
ATOM 1866 C C . PHE A 1 233 ? -22.840 2.829 27.512 1.00 93.69 233 PHE A C 1
ATOM 1868 O O . PHE A 1 233 ? -23.710 2.449 26.730 1.00 93.69 233 PHE A O 1
ATOM 1875 N N . GLU A 1 234 ? -22.629 4.114 27.779 1.00 92.94 234 GLU A N 1
ATOM 1876 C CA . GLU A 1 234 ? -23.521 5.175 27.303 1.00 92.94 234 GLU A CA 1
ATOM 1877 C C . GLU A 1 234 ? -23.288 5.479 25.830 1.00 92.94 234 GLU A C 1
ATOM 1879 O O . GLU A 1 234 ? -24.245 5.581 25.064 1.00 92.94 234 GLU A O 1
ATOM 1884 N N . LYS A 1 235 ? -22.022 5.654 25.432 1.00 93.31 235 LYS A N 1
ATOM 1885 C CA . LYS A 1 235 ? -21.703 6.167 24.104 1.00 93.31 235 LYS A CA 1
ATOM 1886 C C . LYS A 1 235 ? -20.324 5.737 23.618 1.00 93.31 235 LYS A C 1
ATOM 1888 O O . LYS A 1 235 ? -19.341 5.801 24.348 1.00 93.31 235 LYS A O 1
ATOM 1893 N N . LEU A 1 236 ? -20.252 5.368 22.346 1.00 93.25 236 LEU A N 1
ATOM 1894 C CA . LEU A 1 236 ? -19.023 5.113 21.603 1.00 93.25 236 LEU A CA 1
ATOM 1895 C C . LEU A 1 236 ? -19.073 5.909 20.299 1.00 93.25 236 LEU A C 1
ATOM 1897 O O . LEU A 1 236 ? -20.033 5.789 19.537 1.00 93.25 236 LEU A O 1
ATOM 1901 N N . ILE A 1 237 ? -18.062 6.743 20.065 1.00 91.38 237 ILE A N 1
ATOM 1902 C CA . ILE A 1 237 ? -17.947 7.586 18.869 1.00 91.38 237 ILE A CA 1
ATOM 1903 C C . ILE A 1 237 ? -16.774 7.078 18.044 1.00 91.38 237 ILE A C 1
ATOM 1905 O O . ILE A 1 237 ? -15.633 7.136 18.492 1.00 91.38 237 ILE A O 1
ATOM 1909 N N . PHE A 1 238 ? -17.044 6.588 16.844 1.00 89.25 238 PHE A N 1
ATOM 1910 C CA . PHE A 1 238 ? -16.012 6.152 15.913 1.00 89.25 238 PHE A CA 1
ATOM 1911 C C . PHE A 1 238 ? -15.408 7.351 15.171 1.00 89.25 238 PHE A C 1
ATOM 1913 O O . PHE A 1 238 ? -16.074 8.365 14.963 1.00 89.25 238 PHE A O 1
ATOM 1920 N N . MET A 1 239 ? -14.158 7.225 14.715 1.00 82.44 239 MET A N 1
ATOM 1921 C CA . MET A 1 239 ? -13.487 8.283 13.935 1.00 82.44 239 MET A CA 1
ATOM 1922 C C . MET A 1 239 ? -14.194 8.630 12.615 1.00 82.44 239 MET A C 1
ATOM 1924 O O . MET A 1 239 ? -14.026 9.734 12.108 1.00 82.44 239 MET A O 1
ATOM 1928 N N . ASP A 1 240 ? -15.000 7.718 12.064 1.00 76.88 240 ASP A N 1
ATOM 1929 C CA . ASP A 1 240 ? -15.830 7.969 10.875 1.00 76.88 240 ASP A CA 1
ATOM 1930 C C . ASP A 1 240 ? -17.108 8.779 11.180 1.00 76.88 240 ASP A C 1
ATOM 1932 O O . ASP A 1 240 ? -17.910 9.029 10.283 1.00 76.88 240 ASP A O 1
ATOM 1936 N N . GLY A 1 241 ? -17.306 9.189 12.438 1.00 78.44 241 GLY A N 1
ATOM 1937 C CA . GLY A 1 241 ? -18.471 9.939 12.903 1.00 78.44 241 GLY A CA 1
ATOM 1938 C C . GLY A 1 241 ? -19.665 9.068 13.293 1.00 78.44 241 GLY A C 1
ATOM 1939 O O . GLY A 1 241 ? -20.655 9.604 13.793 1.00 78.44 241 GLY A O 1
ATOM 1940 N N . SER A 1 242 ? -19.598 7.742 13.114 1.00 82.88 242 SER A N 1
ATOM 1941 C CA . SER A 1 242 ? -20.667 6.853 13.575 1.00 82.88 242 SER A CA 1
ATOM 1942 C C . SER A 1 242 ? -20.724 6.804 15.104 1.00 82.88 242 SER A C 1
ATOM 1944 O O . SER A 1 242 ? -19.709 6.893 15.798 1.00 82.88 242 SER A O 1
ATOM 1946 N N . ILE A 1 243 ? -21.938 6.689 15.642 1.00 88.56 243 ILE A N 1
ATOM 1947 C CA . ILE A 1 243 ? -22.188 6.725 17.082 1.00 88.56 243 ILE A CA 1
ATOM 1948 C C . ILE A 1 243 ? -22.982 5.483 17.468 1.00 88.56 243 ILE A C 1
ATOM 1950 O O . ILE A 1 243 ? -24.004 5.177 16.858 1.00 88.56 243 ILE A O 1
ATOM 1954 N N . MET A 1 244 ? -22.526 4.791 18.507 1.00 89.50 244 MET A N 1
ATOM 1955 C CA . MET A 1 244 ? -23.260 3.714 19.162 1.00 89.50 244 MET A CA 1
ATOM 1956 C C . MET A 1 244 ? -23.636 4.164 20.570 1.00 89.50 244 MET A C 1
ATOM 1958 O O . MET A 1 244 ? -22.773 4.589 21.335 1.00 89.50 244 MET A O 1
ATOM 1962 N N . MET A 1 245 ? -24.923 4.086 20.899 1.00 92.25 245 MET A N 1
ATOM 1963 C CA . MET A 1 245 ? -25.465 4.507 22.192 1.00 92.25 245 MET A CA 1
ATOM 1964 C C . MET A 1 245 ? -25.952 3.294 22.984 1.00 92.25 245 MET A C 1
ATOM 1966 O O . MET A 1 245 ? -26.430 2.331 22.388 1.00 92.25 245 MET A O 1
ATOM 1970 N N . ASN A 1 246 ? -25.878 3.372 24.313 1.00 91.31 246 ASN A N 1
ATOM 1971 C CA . ASN A 1 246 ? -26.510 2.445 25.258 1.00 91.31 246 ASN A CA 1
ATOM 1972 C C . ASN A 1 246 ? -26.267 0.958 24.958 1.00 91.31 246 ASN A C 1
ATOM 1974 O O . ASN A 1 246 ? -27.207 0.165 24.942 1.00 91.31 246 ASN A O 1
ATOM 1978 N N . PHE A 1 247 ? -25.016 0.564 24.735 1.00 93.12 247 PHE A N 1
ATOM 1979 C CA . PHE A 1 247 ? -24.660 -0.796 24.320 1.00 93.12 247 PHE A CA 1
ATOM 1980 C C . PHE A 1 247 ? -24.093 -1.639 25.470 1.00 93.12 247 PHE A C 1
ATOM 1982 O O . PHE A 1 247 ? -23.621 -1.112 26.481 1.00 93.12 247 PHE A O 1
ATOM 1989 N N . LEU A 1 248 ? -24.110 -2.963 25.298 1.00 94.19 248 LEU A N 1
ATOM 1990 C CA . LEU A 1 248 ? -23.547 -3.919 26.251 1.00 94.19 248 LEU A CA 1
ATOM 1991 C C . LEU A 1 248 ? -22.072 -4.215 25.948 1.00 94.19 248 LEU A C 1
ATOM 1993 O O . LEU A 1 248 ? -21.707 -4.499 24.803 1.00 94.19 248 LEU A O 1
ATOM 1997 N N . GLY A 1 249 ? -21.238 -4.163 26.986 1.00 94.12 249 GLY A N 1
ATOM 1998 C CA . GLY A 1 249 ? -19.814 -4.489 26.940 1.00 94.12 249 GLY A CA 1
ATOM 1999 C C . GLY A 1 249 ? -19.448 -5.558 27.969 1.00 94.12 249 GLY A C 1
ATOM 2000 O O . GLY A 1 249 ? -19.443 -5.278 29.168 1.00 94.12 249 GLY A O 1
ATOM 2001 N N . ALA A 1 250 ? -19.154 -6.771 27.502 1.00 93.94 250 ALA A N 1
ATOM 2002 C CA . ALA A 1 250 ? -18.669 -7.891 28.300 1.00 93.94 250 ALA A CA 1
ATOM 2003 C C . ALA A 1 250 ? -17.167 -7.760 28.563 1.00 93.94 250 ALA A C 1
ATOM 2005 O O . ALA A 1 250 ? -16.386 -7.512 27.647 1.00 93.94 250 ALA A O 1
ATOM 2006 N N . VAL A 1 251 ? -16.751 -7.945 29.809 1.00 92.69 251 VAL A N 1
ATOM 2007 C CA . VAL A 1 251 ? -15.362 -7.799 30.237 1.00 92.69 251 VAL A CA 1
ATOM 2008 C C . VAL A 1 251 ? -14.576 -9.063 29.922 1.00 92.69 251 VAL A C 1
ATOM 2010 O O . VAL A 1 251 ? -14.945 -10.149 30.360 1.00 92.69 251 VAL A O 1
ATOM 2013 N N . SER A 1 252 ? -13.458 -8.918 29.212 1.00 88.50 252 SER A N 1
ATOM 2014 C CA . SER A 1 252 ? -12.521 -10.011 28.947 1.00 88.50 252 SER A CA 1
ATOM 2015 C C . SER A 1 252 ? -11.113 -9.656 29.405 1.00 88.50 252 SER A C 1
ATOM 2017 O O . SER A 1 252 ? -10.580 -8.599 29.074 1.00 88.50 252 SER A O 1
ATOM 2019 N N . GLU A 1 253 ? -10.481 -10.584 30.122 1.00 82.38 253 GLU A N 1
ATOM 2020 C CA . GLU A 1 253 ? -9.084 -10.473 30.570 1.00 82.38 253 GLU A CA 1
ATOM 2021 C C . GLU A 1 253 ? -8.073 -10.814 29.464 1.00 82.38 253 GLU A C 1
ATOM 2023 O O . GLU A 1 253 ? -6.869 -10.640 29.631 1.00 82.38 253 GLU A O 1
ATOM 2028 N N . ARG A 1 254 ? -8.538 -11.356 28.330 1.00 74.69 254 ARG A N 1
ATOM 2029 C CA . ARG A 1 254 ? -7.653 -11.856 27.264 1.00 74.69 254 ARG A CA 1
ATOM 2030 C C . ARG A 1 254 ? -7.361 -10.832 26.168 1.00 74.69 254 ARG A C 1
ATOM 2032 O O . ARG A 1 254 ? -6.440 -11.061 25.394 1.00 74.69 254 ARG A O 1
ATOM 2039 N N . ILE A 1 255 ? -8.127 -9.743 26.094 1.00 73.88 255 ILE A N 1
ATOM 2040 C CA . ILE A 1 255 ? -8.043 -8.764 24.997 1.00 73.88 255 ILE A CA 1
ATOM 2041 C C . ILE A 1 255 ? -6.793 -7.875 25.103 1.00 73.88 255 ILE A C 1
ATOM 2043 O O . ILE A 1 255 ? -6.246 -7.488 24.079 1.00 73.88 255 ILE A O 1
ATOM 2047 N N . ASP A 1 256 ? -6.286 -7.609 26.309 1.00 56.81 256 ASP A N 1
ATOM 2048 C CA . ASP A 1 256 ? -5.271 -6.563 26.522 1.00 56.81 256 ASP A CA 1
ATOM 2049 C C . ASP A 1 256 ? -3.812 -7.036 26.464 1.00 56.81 256 ASP A C 1
ATOM 2051 O O . ASP A 1 256 ? -2.895 -6.237 26.625 1.00 56.81 256 ASP A O 1
ATOM 2055 N N . LYS A 1 257 ? -3.546 -8.328 26.218 1.00 54.44 257 LYS A N 1
ATOM 2056 C CA . LYS A 1 257 ? -2.174 -8.868 26.330 1.00 54.44 257 LYS A CA 1
ATOM 2057 C C . LYS A 1 257 ? -1.173 -8.279 25.324 1.00 54.44 257 LYS A C 1
ATOM 2059 O O . LYS A 1 257 ? 0.027 -8.417 25.537 1.00 54.44 257 LYS A O 1
ATOM 2064 N N . THR A 1 258 ? -1.643 -7.634 24.260 1.00 54.09 258 THR A N 1
ATOM 2065 C CA . THR A 1 258 ? -0.809 -7.013 23.217 1.00 54.09 258 THR A CA 1
ATOM 2066 C C . THR A 1 258 ? -1.019 -5.504 23.063 1.00 54.09 258 THR A C 1
ATOM 2068 O O . THR A 1 258 ? -0.289 -4.888 22.300 1.00 54.09 258 THR A O 1
ATOM 2071 N N . GLY A 1 259 ? -1.973 -4.881 23.769 1.00 60.75 259 GLY A N 1
ATOM 2072 C CA . GLY A 1 259 ? -2.208 -3.425 23.736 1.00 60.75 259 GLY A CA 1
ATOM 2073 C C . GLY A 1 259 ? -2.782 -2.843 22.430 1.00 60.75 259 GLY A C 1
ATOM 2074 O O . GLY A 1 259 ? -3.191 -1.682 22.412 1.00 60.75 259 GLY A O 1
ATOM 2075 N N . ASP A 1 260 ? -2.872 -3.626 21.354 1.00 77.56 260 ASP A N 1
ATOM 2076 C CA . ASP A 1 260 ? -3.314 -3.132 20.040 1.00 77.56 260 ASP A CA 1
ATOM 2077 C C . ASP A 1 260 ? -4.835 -2.952 19.920 1.00 77.56 260 ASP A C 1
ATOM 2079 O O . ASP A 1 260 ? -5.299 -2.119 19.140 1.00 77.56 260 ASP A O 1
ATOM 2083 N N . VAL A 1 261 ? -5.622 -3.710 20.691 1.00 86.88 261 VAL A N 1
ATOM 2084 C CA . VAL A 1 261 ? -7.092 -3.729 20.639 1.00 86.88 261 VAL A CA 1
ATOM 2085 C C . VAL A 1 261 ? -7.643 -3.731 22.058 1.00 86.88 261 VAL A C 1
ATOM 2087 O O . VAL A 1 261 ? -7.282 -4.585 22.856 1.00 86.88 261 VAL A O 1
ATOM 2090 N N . GLN A 1 262 ? -8.562 -2.818 22.369 1.00 91.12 262 GLN A N 1
ATOM 2091 C CA . GLN A 1 262 ? -9.223 -2.747 23.679 1.00 91.12 262 GLN A CA 1
ATOM 2092 C C . GLN A 1 262 ? -10.697 -3.161 23.629 1.00 91.12 262 GLN A C 1
ATOM 2094 O O . GLN A 1 262 ? -11.315 -3.360 24.677 1.00 91.12 262 GLN A O 1
ATOM 2099 N N . MET A 1 263 ? -11.283 -3.286 22.437 1.00 91.31 263 MET A N 1
ATOM 2100 C CA . MET A 1 263 ? -12.680 -3.677 22.271 1.00 91.31 263 MET A CA 1
ATOM 2101 C C . MET A 1 263 ? -12.892 -4.479 20.988 1.00 91.31 263 MET A C 1
ATOM 2103 O O . MET A 1 263 ? -12.319 -4.155 19.955 1.00 91.31 263 MET A O 1
ATOM 2107 N N . ILE A 1 264 ? -13.753 -5.491 21.041 1.00 90.94 264 ILE A N 1
ATOM 2108 C CA . ILE A 1 264 ? -14.187 -6.302 19.904 1.00 90.94 264 ILE A CA 1
ATOM 2109 C C . ILE A 1 264 ? -15.683 -6.074 19.688 1.00 90.94 264 ILE A C 1
ATOM 2111 O O . ILE A 1 264 ? -16.500 -6.319 20.584 1.00 90.94 264 ILE A O 1
ATOM 2115 N N . LEU A 1 265 ? -16.058 -5.610 18.496 1.00 90.19 265 LEU A N 1
ATOM 2116 C CA . LEU A 1 265 ? -17.462 -5.395 18.149 1.00 90.19 265 LEU A CA 1
ATOM 2117 C C . LEU A 1 265 ? -18.167 -6.697 17.805 1.00 90.19 265 LEU A C 1
ATOM 2119 O O . LEU A 1 265 ? -17.595 -7.582 17.180 1.00 90.19 265 LEU A O 1
ATOM 2123 N N . ASN A 1 266 ? -19.445 -6.772 18.162 1.00 89.31 266 ASN A N 1
ATOM 2124 C CA . ASN A 1 266 ? -20.337 -7.804 17.658 1.00 89.31 266 ASN A CA 1
ATOM 2125 C C . ASN A 1 266 ? -20.597 -7.615 16.152 1.00 89.31 266 ASN A C 1
ATOM 2127 O O . ASN A 1 266 ? -20.812 -6.492 15.674 1.00 89.31 266 ASN A O 1
ATOM 2131 N N . CYS A 1 267 ? -20.644 -8.719 15.409 1.00 79.12 267 CYS A N 1
ATOM 2132 C CA . CYS A 1 267 ? -20.825 -8.731 13.961 1.00 79.12 267 CYS A CA 1
ATOM 2133 C C . CYS A 1 267 ? -22.115 -8.013 13.502 1.00 79.12 267 CYS A C 1
ATOM 2135 O O . CYS A 1 267 ? -22.124 -7.357 12.453 1.00 79.12 267 CYS A O 1
ATOM 2137 N N . SER A 1 268 ? -23.181 -8.059 14.310 1.00 75.56 268 SER A N 1
ATOM 2138 C CA . SER A 1 268 ? -24.504 -7.508 13.991 1.00 75.56 268 SER A CA 1
ATOM 2139 C C . SER A 1 268 ? -24.536 -5.984 14.028 1.00 75.56 268 SER A C 1
ATOM 2141 O O . SER A 1 268 ? -25.326 -5.365 13.310 1.00 75.56 268 SER A O 1
ATOM 2143 N N . ASN A 1 269 ? -23.587 -5.362 14.733 1.00 67.50 269 ASN A N 1
ATOM 2144 C CA . ASN A 1 269 ? -23.433 -3.908 14.762 1.00 67.50 269 ASN A CA 1
ATOM 2145 C C . ASN A 1 269 ? -22.977 -3.328 13.404 1.00 67.50 269 ASN A C 1
ATOM 2147 O O . ASN A 1 269 ? -23.087 -2.124 13.181 1.00 67.50 269 ASN A O 1
ATOM 2151 N N . LYS A 1 270 ? -22.550 -4.168 12.441 1.00 54.38 270 LYS A N 1
ATOM 2152 C CA . LYS A 1 270 ? -22.255 -3.750 11.052 1.00 54.38 270 LYS A CA 1
ATOM 2153 C C . LYS A 1 270 ? -23.495 -3.500 10.205 1.00 54.38 270 LYS A C 1
ATOM 2155 O O . LYS A 1 270 ? -23.427 -2.683 9.286 1.00 54.38 270 LYS A O 1
ATOM 2160 N N . LYS A 1 271 ? -24.628 -4.159 10.482 1.00 46.03 271 LYS A N 1
ATOM 2161 C CA . LYS A 1 271 ? -25.852 -3.961 9.679 1.00 46.03 271 LYS A CA 1
ATOM 2162 C C . LYS A 1 271 ? -26.400 -2.538 9.816 1.00 46.03 271 LYS A C 1
ATOM 2164 O O . LYS A 1 271 ? -26.895 -1.989 8.836 1.00 46.03 271 LYS A O 1
ATOM 2169 N N . ILE A 1 272 ? -26.184 -1.901 10.968 1.00 45.72 272 ILE A N 1
ATOM 2170 C CA . ILE A 1 272 ? -26.566 -0.505 11.225 1.00 45.72 272 ILE A CA 1
ATOM 2171 C C . ILE A 1 272 ? -25.789 0.466 10.307 1.00 45.72 272 ILE A C 1
ATOM 2173 O O . ILE A 1 272 ? -26.350 1.461 9.861 1.00 45.72 272 ILE A O 1
ATOM 2177 N N . LYS A 1 273 ? -24.547 0.139 9.907 1.00 41.69 273 LYS A N 1
ATOM 2178 C CA . LYS A 1 273 ? -23.755 0.956 8.963 1.00 41.69 273 LYS A CA 1
ATOM 2179 C C . LYS A 1 273 ? -24.182 0.836 7.494 1.00 41.69 273 LYS A C 1
ATOM 2181 O O . LYS A 1 273 ? -23.880 1.737 6.722 1.00 41.69 273 LYS A O 1
ATOM 2186 N N . ARG A 1 274 ? -24.857 -0.244 7.074 1.00 34.88 274 ARG A N 1
ATOM 2187 C CA . ARG A 1 274 ? -25.263 -0.423 5.660 1.00 34.88 274 ARG A CA 1
ATOM 2188 C C . ARG A 1 274 ? -26.660 0.107 5.333 1.00 34.88 274 ARG A C 1
ATOM 2190 O O . ARG A 1 274 ? -26.909 0.395 4.171 1.00 34.88 274 ARG A O 1
ATOM 2197 N N . HIS A 1 275 ? -27.542 0.272 6.320 1.00 27.22 275 HIS A N 1
ATOM 2198 C CA . HIS A 1 275 ? -28.891 0.810 6.093 1.00 27.22 275 HIS A CA 1
ATOM 2199 C C . HIS A 1 275 ? -29.038 2.320 6.342 1.00 27.22 275 HIS A C 1
ATOM 2201 O O . HIS A 1 275 ? -30.103 2.867 6.086 1.00 27.22 275 HIS A O 1
ATOM 2207 N N . GLY A 1 276 ? -27.980 3.013 6.774 1.00 31.55 276 GLY A N 1
ATOM 2208 C CA . GLY A 1 276 ? -28.005 4.460 7.026 1.00 31.55 276 GLY A CA 1
ATOM 2209 C C . GLY A 1 276 ? -27.717 5.367 5.820 1.00 31.55 276 GLY A C 1
ATOM 2210 O O . GLY A 1 276 ? -27.693 6.579 5.992 1.00 31.55 276 GLY A O 1
ATOM 2211 N N . THR A 1 277 ? -27.473 4.828 4.619 1.00 35.03 277 THR A N 1
ATOM 2212 C CA . THR A 1 277 ? -27.118 5.619 3.416 1.00 35.03 277 THR A CA 1
ATOM 2213 C C . THR A 1 277 ? -28.116 5.521 2.261 1.00 35.03 277 THR A C 1
ATOM 2215 O O . THR A 1 277 ? -27.825 5.976 1.159 1.00 35.03 277 THR A O 1
ATOM 2218 N N . THR A 1 278 ? -29.323 5.004 2.494 1.00 36.69 278 THR A N 1
ATOM 2219 C CA . THR A 1 278 ? -30.420 5.085 1.516 1.00 36.69 278 THR A CA 1
ATOM 2220 C C . THR A 1 278 ? -31.694 5.558 2.201 1.00 36.69 278 THR A C 1
ATOM 2222 O O . THR A 1 278 ? -32.514 4.751 2.631 1.00 36.69 278 THR A O 1
ATOM 2225 N N . GLY A 1 279 ? -31.847 6.873 2.320 1.00 28.12 279 GLY A N 1
ATOM 2226 C CA . GLY A 1 279 ? -33.093 7.476 2.772 1.00 28.12 279 GLY A CA 1
ATOM 2227 C C . GLY A 1 279 ? -32.949 8.970 3.015 1.00 28.12 279 GLY A C 1
ATOM 2228 O O . GLY A 1 279 ? -32.443 9.364 4.060 1.00 28.12 279 GLY A O 1
ATOM 2229 N N . GLY A 1 280 ? -33.431 9.781 2.072 1.00 28.09 280 GLY A N 1
ATOM 2230 C CA . GLY A 1 280 ? -33.774 11.176 2.346 1.00 28.09 280 GLY A CA 1
ATOM 2231 C C . GLY A 1 280 ? -33.349 12.174 1.276 1.00 28.09 280 GLY A C 1
ATOM 2232 O O . GLY A 1 280 ? -32.315 12.805 1.444 1.00 28.09 280 GLY A O 1
ATOM 2233 N N . HIS A 1 281 ? -34.231 12.317 0.278 1.00 31.64 281 HIS A N 1
ATOM 2234 C CA . HIS A 1 281 ? -34.469 13.460 -0.623 1.00 31.64 281 HIS A CA 1
ATOM 2235 C C . HIS A 1 281 ? -33.376 13.907 -1.603 1.00 31.64 281 HIS A C 1
ATOM 2237 O O . HIS A 1 281 ? -32.343 14.464 -1.182 1.00 31.64 281 HIS A O 1
#

Foldseek 3Di:
DDDDDLPLQLVVQLLLQLLLLVVLCVVVVADDDSVQLSVLSNVLSNVVSVVVVCVVVVNDPDDPVVSVLVSLLSSLVRRHDFDQDPVDGSVVVSVVSSVSSVVSVVVVVVVVVVCCVVCVPDDPVVVVVVSVVVSVVSVVVVVVVVVVVVVVVVVVVQVVQWFWKWFDADPDIDIFIEGADAPQAFAAPVPRAREKEFEPVVCVSNVQVVPDDFDWGWDQDPVGTDTFTKGWGAWMATPVRDIDGGHIYTYDNPQPPPPNGGIYGHNVVVVVVVPPPPDDD

Sequence (281 aa):
MYSFYADFYWILNFVMNQFLVWLVAFIRRKEYTPFRWAVACAVVALISVIHKINVLEQRSVVPDGAYCVFCVLMLIGLSYKYKSNKKRSVLTEILTDMVILMFGVSITAGCILFMQEHMGDMKSADVKKAFIFNIISFAILYALFFVMRNIIKNEAEKCETIMCATLIHGSVKKNINVLYDTGNNLFSPYTNEPVNIISKETVVQMGVRDKQKPILIPYNSIGGSGLLETYRFEKLIFMDGSIMMNFLGAVSERIDKTGDVQMILNCSNKKIKRHGTTGGH

pLDDT: mean 80.11, std 14.51, range [27.22, 96.0]

Nearest PDB structures (foldseek):
  3bxr-assembly1_B  TM=6.853E-01  e=1.091E-03  unclassified
  1xx7-assembly1_F  TM=3.450E-01  e=8.803E+00  Pyrococcus furiosus
  7sk7-assembly1_A  TM=2.288E-01  e=6.142E+00  Homo sapiens

Radius of gyration: 29.9 Å; Cα contacts (8 Å, |Δi|>4): 316; chains: 1; bounding box: 74×42×79 Å

Solvent-accessible surface area (backbone atoms only — not comparable to full-atom values): 15839 Å² total; per-residue (Å²): 131,88,81,81,58,61,67,62,53,27,52,52,39,25,55,51,40,45,51,46,56,50,51,51,32,58,80,67,67,49,85,91,52,66,69,50,34,50,52,27,20,47,54,49,18,50,50,52,46,53,51,52,52,33,44,75,70,67,74,48,89,76,55,69,71,63,51,50,52,51,48,52,54,50,39,48,64,55,47,55,88,84,72,78,45,101,90,47,56,50,65,62,51,53,53,52,53,48,54,54,44,54,52,48,49,53,52,54,53,49,52,52,52,55,50,51,64,78,50,72,84,60,56,80,72,47,57,53,49,52,52,52,50,49,55,51,51,53,51,50,54,50,51,55,48,54,51,51,51,51,51,54,50,54,52,49,56,52,48,74,36,44,41,54,28,41,41,36,42,92,92,42,72,45,81,39,31,32,33,64,34,80,83,36,78,48,51,35,92,88,76,71,42,66,32,24,40,27,15,44,68,58,46,59,75,54,50,46,72,87,76,45,82,68,45,76,39,71,47,79,51,98,94,49,68,52,72,29,51,25,44,80,40,51,36,37,38,35,80,87,70,51,72,49,64,70,42,42,37,26,49,33,85,75,50,49,84,77,70,74,34,43,29,39,38,26,40,71,67,53,58,65,69,70,64,73,79,74,84,83,136